Protein AF-A0A953R075-F1 (afdb_monomer)

Secondary structure (DSSP, 8-state):
-HHHHHHHHHHHHHHIIIIITTGGGTT-TTEETTEE--TTTTTSGGGHHHHHHHHHHHHHHHHHHHHHHHHHHTT-GGGHHHHHHHHHHHHHHHHHHHHHHHHHHHPPSSPP-----------GGGTS-HHHHHHHHHHHHHHHHHHHHHPPSSP-SHHHHHHHHHHHHHHHHHHHHHH------STTHHHHHHHHHHHHHHHHHHHHHHHHHHHHHHHHHHHHHH-GGGTT-TTHHHHHHHHHHHHHHHHHHHHHHHHHHHHHHTSSSPP-S-S-BTTB---SS-HHHHHHHHHHHHHHHHHHHHTT-

pLDDT: mean 81.36, std 10.06, range [44.84, 96.25]

Sequence (309 aa):
MLLCIGFIVPIRIYSLVRYTWNLPLRSGPGFFLGVEVPAGFYDAPEASWLRRYHTVLLGEHLIEACVLTILLALAQWQAIPLWAGGSAVLFVGTLMTFVAWTRHSLAADPPVRAVALALETRRLGDYISWPLEALAALLVTFSWWLLLHHGGTPIDWLNPLQNTWIALGLLPGKIAMVRSGSPLPLDRTEEHYQCQDVARRNRVQQMNAFGWFFVVILFGYALWHGWPSARTVPGLPWLFMGVALAIMGYLMIVVFRGERQMARMGRDLRPSSSWSTPFRRATFMSRPGLIWFSVWFGGILVLVLYSLL

Mean predicted aligned error: 8.14 Å

Structure (mmCIF, N/CA/C/O backbone):
data_AF-A0A953R075-F1
#
_entry.id   AF-A0A953R075-F1
#
loop_
_atom_site.group_PDB
_atom_site.id
_atom_site.type_symbol
_atom_site.label_atom_id
_atom_site.label_alt_id
_atom_site.label_comp_id
_atom_site.label_asym_id
_atom_site.label_entity_id
_atom_site.label_seq_id
_atom_site.pdbx_PDB_ins_code
_atom_site.Cartn_x
_atom_site.Cartn_y
_atom_site.Cartn_z
_atom_site.occupancy
_atom_site.B_iso_or_equiv
_atom_site.auth_seq_id
_atom_site.auth_comp_id
_atom_site.auth_asym_id
_atom_site.auth_atom_id
_atom_site.pdbx_PDB_model_num
ATOM 1 N N . MET A 1 1 ? 14.209 11.246 -10.488 1.00 65.69 1 MET A N 1
ATOM 2 C CA . MET A 1 1 ? 14.379 10.673 -9.133 1.00 65.69 1 MET A CA 1
ATOM 3 C C . MET A 1 1 ? 14.263 11.707 -8.022 1.00 65.69 1 MET A C 1
ATOM 5 O O . MET A 1 1 ? 13.389 11.533 -7.184 1.00 65.69 1 MET A O 1
ATOM 9 N N . LEU A 1 2 ? 15.020 12.813 -8.034 1.00 71.75 2 LEU A N 1
ATOM 10 C CA . LEU A 1 2 ? 14.836 13.899 -7.050 1.00 71.75 2 LEU A CA 1
ATOM 11 C C . LEU A 1 2 ? 13.403 14.465 -7.027 1.00 71.75 2 LEU A C 1
ATOM 13 O O . LEU A 1 2 ? 12.869 14.716 -5.955 1.00 71.75 2 LEU A O 1
ATOM 17 N N . LEU A 1 3 ? 12.740 14.557 -8.186 1.00 71.69 3 LEU A N 1
ATOM 18 C CA . LEU A 1 3 ? 11.317 14.921 -8.273 1.00 71.69 3 LEU A CA 1
ATOM 19 C C . LEU A 1 3 ? 10.395 13.937 -7.531 1.00 71.69 3 LEU A C 1
ATOM 21 O O . LEU A 1 3 ? 9.439 14.360 -6.893 1.00 71.69 3 LEU A O 1
ATOM 25 N N . CYS A 1 4 ? 10.695 12.634 -7.561 1.00 69.12 4 CYS A N 1
ATOM 26 C CA . CYS A 1 4 ? 9.915 11.626 -6.841 1.00 69.12 4 CYS A CA 1
ATOM 27 C C . CYS A 1 4 ? 10.098 11.772 -5.328 1.00 69.12 4 CYS A C 1
ATOM 29 O O . CYS A 1 4 ? 9.121 11.706 -4.592 1.00 69.12 4 CYS A O 1
ATOM 31 N N . ILE A 1 5 ? 11.326 12.029 -4.864 1.00 77.44 5 ILE A N 1
ATOM 32 C CA . ILE A 1 5 ? 11.606 12.306 -3.446 1.00 77.44 5 ILE A CA 1
ATOM 33 C C . ILE A 1 5 ? 10.891 13.588 -3.007 1.00 77.44 5 ILE A C 1
ATOM 35 O O . ILE A 1 5 ? 10.176 13.578 -2.006 1.00 77.44 5 ILE A O 1
ATOM 39 N N . GLY A 1 6 ? 11.023 14.661 -3.793 1.00 80.19 6 GLY A N 1
ATOM 40 C CA . GLY A 1 6 ? 10.363 15.945 -3.557 1.00 80.19 6 GLY A CA 1
ATOM 41 C C . GLY A 1 6 ? 8.836 15.865 -3.575 1.00 80.19 6 GLY A C 1
ATOM 42 O O . GLY A 1 6 ? 8.181 16.729 -3.009 1.00 80.19 6 GLY A O 1
ATOM 43 N N . PHE A 1 7 ? 8.259 14.817 -4.165 1.00 78.50 7 PHE A N 1
ATOM 44 C CA . PHE A 1 7 ? 6.828 14.535 -4.104 1.00 78.50 7 PHE A CA 1
ATOM 45 C C . PHE A 1 7 ? 6.460 13.653 -2.899 1.00 78.50 7 PHE A C 1
ATOM 47 O O . PHE A 1 7 ? 5.562 13.986 -2.129 1.00 78.50 7 PHE A O 1
ATOM 54 N N . ILE A 1 8 ? 7.173 12.543 -2.691 1.00 79.19 8 ILE A N 1
ATOM 55 C CA . ILE A 1 8 ? 6.851 11.530 -1.675 1.00 79.19 8 ILE A CA 1
ATOM 56 C C . ILE A 1 8 ? 7.070 12.060 -0.256 1.00 79.19 8 ILE A C 1
ATOM 58 O O . ILE A 1 8 ? 6.224 11.843 0.612 1.00 79.19 8 ILE A O 1
ATOM 62 N N . VAL A 1 9 ? 8.181 12.758 -0.003 1.00 84.06 9 VAL A N 1
ATOM 63 C CA . VAL A 1 9 ? 8.543 13.207 1.350 1.00 84.06 9 VAL A CA 1
ATOM 64 C C . VAL A 1 9 ? 7.526 14.217 1.902 1.00 84.06 9 VAL A C 1
ATOM 66 O O . VAL A 1 9 ? 6.992 13.962 2.984 1.00 84.06 9 VAL A O 1
ATOM 69 N N . PRO A 1 10 ? 7.153 15.302 1.190 1.00 86.12 10 PRO A N 1
ATOM 70 C CA . PRO A 1 10 ? 6.130 16.225 1.686 1.00 86.12 10 PRO A CA 1
ATOM 71 C C . PRO A 1 10 ? 4.774 15.557 1.905 1.00 86.12 10 PRO A C 1
ATOM 73 O O . PRO A 1 10 ? 4.082 15.864 2.873 1.00 86.12 10 PRO A O 1
ATOM 76 N N . ILE A 1 11 ? 4.403 14.611 1.041 1.00 82.00 11 ILE A N 1
ATOM 77 C CA . ILE A 1 11 ? 3.156 13.855 1.176 1.00 82.00 11 ILE A CA 1
ATOM 78 C C . ILE A 1 11 ? 3.158 13.006 2.445 1.00 82.00 11 ILE A C 1
ATOM 80 O O . ILE A 1 11 ? 2.152 12.974 3.157 1.00 82.00 11 ILE A O 1
ATOM 84 N N . ARG A 1 12 ? 4.279 12.352 2.764 1.00 82.50 12 ARG A N 1
ATOM 85 C CA . ARG A 1 12 ? 4.421 11.593 4.010 1.00 82.50 12 ARG A CA 1
ATOM 86 C C . ARG A 1 12 ? 4.340 12.483 5.230 1.00 82.50 12 ARG A C 1
ATOM 88 O O . ARG A 1 12 ? 3.581 12.166 6.136 1.00 82.50 12 ARG A O 1
ATOM 95 N N . ILE A 1 13 ? 5.035 13.617 5.220 1.00 86.00 13 ILE A N 1
ATOM 96 C CA . ILE A 1 13 ? 4.968 14.599 6.309 1.00 86.00 13 ILE A CA 1
ATOM 97 C C . ILE A 1 13 ? 3.525 15.087 6.490 1.00 86.00 13 ILE A C 1
ATOM 99 O O . ILE A 1 13 ? 3.003 15.086 7.603 1.00 86.00 13 ILE A O 1
ATOM 103 N N . TYR A 1 14 ? 2.841 15.436 5.398 1.00 87.06 14 TYR A N 1
ATOM 104 C CA . TYR A 1 14 ? 1.440 15.842 5.445 1.00 87.06 14 TYR A CA 1
ATOM 105 C C . TYR A 1 14 ? 0.544 14.732 6.006 1.00 87.06 14 TYR A C 1
ATOM 107 O O . TYR A 1 14 ? -0.293 14.995 6.869 1.00 87.06 14 TYR A O 1
ATOM 115 N N . SER A 1 15 ? 0.727 13.489 5.554 1.00 83.19 15 SER A N 1
ATOM 116 C CA . SER A 1 15 ? -0.047 12.344 6.035 1.00 83.19 15 SER A CA 1
ATOM 117 C C . SER A 1 15 ? 0.191 12.074 7.520 1.00 83.19 15 SER A C 1
ATOM 119 O O . SER A 1 15 ? -0.767 11.878 8.272 1.00 83.19 15 SER A O 1
ATOM 121 N N . LEU A 1 16 ? 1.455 12.122 7.945 1.00 86.31 16 LEU A N 1
ATOM 122 C CA . LEU A 1 16 ? 1.880 11.963 9.327 1.00 86.31 16 LEU A CA 1
ATOM 123 C C . LEU A 1 16 ? 1.171 12.981 10.217 1.00 86.31 16 LEU A C 1
ATOM 125 O O . LEU A 1 16 ? 0.460 12.593 11.138 1.00 86.31 16 LEU A O 1
ATOM 129 N N . VAL A 1 17 ? 1.299 14.269 9.898 1.00 86.94 17 VAL A N 1
ATOM 130 C CA . VAL A 1 17 ? 0.731 15.358 10.704 1.00 86.94 17 VAL A CA 1
ATOM 131 C C . VAL A 1 17 ? -0.797 15.330 10.685 1.00 86.94 17 VAL A C 1
ATOM 133 O O . VAL A 1 17 ? -1.438 15.524 11.717 1.00 86.94 17 VAL A O 1
ATOM 136 N N . ARG A 1 18 ? -1.409 15.099 9.517 1.00 85.31 18 ARG A N 1
ATOM 137 C CA . ARG A 1 18 ? -2.856 15.273 9.348 1.00 85.31 18 ARG A CA 1
ATOM 138 C C . ARG A 1 18 ? -3.681 14.060 9.761 1.00 85.31 18 ARG A C 1
ATOM 140 O O . ARG A 1 18 ? -4.793 14.252 10.250 1.00 85.31 18 ARG A O 1
ATOM 147 N N . TYR A 1 19 ? -3.192 12.846 9.522 1.00 82.50 19 TYR A N 1
ATOM 148 C CA . TYR A 1 19 ? -3.994 11.627 9.665 1.00 82.50 19 TYR A CA 1
ATOM 149 C C . TYR A 1 19 ? -3.410 10.648 10.679 1.00 82.50 19 TYR A C 1
ATOM 151 O O . TYR A 1 19 ? -4.170 10.054 11.442 1.00 82.50 19 TYR A O 1
ATOM 159 N N . THR A 1 20 ? -2.087 10.492 10.720 1.00 86.50 20 THR A N 1
ATOM 160 C CA . THR A 1 20 ? -1.460 9.438 11.527 1.00 86.50 20 THR A CA 1
ATOM 161 C C . THR A 1 20 ? -1.175 9.881 12.961 1.00 86.50 20 THR A C 1
ATOM 163 O O . THR A 1 20 ? -1.368 9.103 13.890 1.00 86.50 20 THR A O 1
ATOM 166 N N . TRP A 1 21 ? -0.768 11.131 13.184 1.00 89.75 21 TRP A N 1
ATOM 167 C CA . TRP A 1 21 ? -0.339 11.612 14.503 1.00 89.75 21 TRP A CA 1
ATOM 168 C C . TRP A 1 21 ? -1.429 11.488 15.575 1.00 89.75 21 TRP A C 1
ATOM 170 O O . TRP A 1 21 ? -1.176 11.016 16.683 1.00 89.75 21 TRP A O 1
ATOM 180 N N . ASN A 1 22 ? -2.661 11.849 15.204 1.00 87.50 22 ASN A N 1
ATOM 181 C CA . ASN A 1 22 ? -3.840 11.810 16.071 1.00 87.50 22 ASN A CA 1
ATOM 182 C C . ASN A 1 22 ? -4.726 10.581 15.823 1.00 87.50 22 ASN A C 1
ATOM 184 O O . ASN A 1 22 ? -5.851 10.525 16.318 1.00 87.50 22 ASN A O 1
ATOM 188 N N . LEU A 1 23 ? -4.238 9.593 15.066 1.00 86.31 23 LEU A N 1
ATOM 189 C CA . LEU A 1 23 ? -4.991 8.374 14.776 1.00 86.31 23 LEU A CA 1
ATOM 190 C C . LEU A 1 23 ? -5.513 7.670 16.042 1.00 86.31 23 LEU A C 1
ATOM 192 O O . LEU A 1 23 ? -6.675 7.256 16.018 1.00 86.31 23 LEU A O 1
ATOM 196 N N . PRO A 1 24 ? -4.749 7.565 17.154 1.00 86.50 24 PRO A N 1
ATOM 197 C CA . PRO A 1 24 ? -5.246 6.903 18.357 1.00 86.50 24 PRO A CA 1
ATOM 198 C C . PRO A 1 24 ? -6.473 7.577 18.962 1.00 86.50 24 PRO A C 1
ATOM 200 O O . PRO A 1 24 ? -7.313 6.885 19.520 1.00 86.50 24 PRO A O 1
ATOM 203 N N . LEU A 1 25 ? -6.597 8.895 18.803 1.00 85.62 25 LEU A N 1
ATOM 204 C CA . LEU A 1 25 ? -7.642 9.727 19.404 1.00 85.62 25 LEU A CA 1
ATOM 205 C C . LEU A 1 25 ? -8.809 10.002 18.441 1.00 85.62 25 LEU A C 1
ATOM 207 O O . LEU A 1 25 ? -9.701 10.793 18.742 1.00 85.62 25 LEU A O 1
ATOM 211 N N . ARG A 1 26 ? -8.813 9.373 17.258 1.00 82.50 26 ARG A N 1
ATOM 212 C CA . ARG A 1 26 ? -9.762 9.677 16.175 1.00 82.50 26 ARG A CA 1
ATOM 213 C C . ARG A 1 26 ? -11.228 9.454 16.558 1.00 82.50 26 ARG A C 1
ATOM 215 O O . ARG A 1 26 ? -12.089 10.143 16.019 1.00 82.50 26 ARG A O 1
ATOM 222 N N . SER A 1 27 ? -11.502 8.521 17.467 1.00 78.38 27 SER A N 1
ATOM 223 C CA . SER A 1 27 ? -12.854 8.211 17.957 1.00 78.38 27 SER A CA 1
ATOM 224 C C . SER A 1 27 ? -13.255 9.013 19.207 1.00 78.38 27 SER A C 1
ATOM 226 O O . SER A 1 27 ? -14.330 8.784 19.749 1.00 78.38 27 SER A O 1
ATOM 228 N N . GLY A 1 28 ? -12.424 9.960 19.659 1.00 81.12 28 GLY A N 1
ATOM 229 C CA . GLY A 1 28 ? -12.674 10.792 20.839 1.00 81.12 28 GLY A CA 1
ATOM 230 C C . GLY A 1 28 ? -11.885 10.360 22.085 1.00 81.12 28 GLY A C 1
ATOM 231 O O . GLY A 1 28 ? -11.187 9.349 22.058 1.00 81.12 28 GLY A O 1
ATOM 232 N N . PRO A 1 29 ? -11.996 11.119 23.192 1.00 79.06 29 PRO A N 1
ATOM 233 C CA . PRO A 1 29 ? -11.184 10.944 24.404 1.00 79.06 29 PRO A CA 1
ATOM 234 C C . PRO A 1 29 ? -11.540 9.708 25.246 1.00 79.06 29 PRO A C 1
ATOM 236 O O . PRO A 1 29 ? -10.845 9.422 26.208 1.00 79.06 29 PRO A O 1
ATOM 239 N N . GLY A 1 30 ? -12.608 8.977 24.917 1.00 79.56 30 GLY A N 1
ATOM 240 C CA . GLY A 1 30 ? -12.932 7.684 25.539 1.00 79.56 30 GLY A CA 1
ATOM 241 C C . GLY A 1 30 ? -12.366 6.480 24.783 1.00 79.56 30 GLY A C 1
ATOM 242 O O . GLY A 1 30 ? -12.688 5.344 25.121 1.00 79.56 30 GLY A O 1
ATOM 243 N N . PHE A 1 31 ? -11.575 6.707 23.727 1.00 81.94 31 PHE A N 1
ATOM 244 C CA . PHE A 1 31 ? -11.112 5.651 22.833 1.00 81.94 31 PHE A CA 1
ATOM 245 C C . PHE A 1 31 ? -9.635 5.785 22.469 1.00 81.94 31 PHE A C 1
ATOM 247 O O . PHE A 1 31 ? -9.173 6.859 22.094 1.00 81.94 31 PHE A O 1
ATOM 254 N N . PHE A 1 32 ? -8.932 4.653 22.428 1.00 85.88 32 PHE A N 1
ATOM 255 C CA . PHE A 1 32 ? -7.568 4.548 21.915 1.00 85.88 32 PHE A CA 1
ATOM 256 C C . PHE A 1 32 ? -7.506 3.531 20.763 1.00 85.88 32 PHE A C 1
ATOM 258 O O . PHE A 1 32 ? -7.776 2.347 20.949 1.00 85.88 32 PHE A O 1
ATOM 265 N N . LEU A 1 33 ? -7.204 3.988 19.538 1.00 84.81 33 LEU A N 1
ATOM 266 C CA . LEU A 1 33 ? -7.191 3.164 18.306 1.00 84.81 33 LEU A CA 1
ATOM 267 C C . LEU A 1 33 ? -8.494 2.357 18.086 1.00 84.81 33 LEU A C 1
ATOM 269 O O . LEU A 1 33 ? -8.505 1.244 17.544 1.00 84.81 33 LEU A O 1
ATOM 273 N N . GLY A 1 34 ? -9.620 2.950 18.490 1.00 77.44 34 GLY A N 1
ATOM 274 C CA . GLY A 1 34 ? -10.948 2.350 18.384 1.00 77.44 34 GLY A CA 1
ATOM 275 C C . GLY A 1 34 ? -11.254 1.284 19.440 1.00 77.44 34 GLY A C 1
ATOM 276 O O . GLY A 1 34 ? -12.171 0.493 19.236 1.00 77.44 34 GLY A O 1
ATOM 277 N N . VAL A 1 35 ? -10.488 1.239 20.530 1.00 79.00 35 VAL A N 1
ATOM 278 C CA . VAL A 1 35 ? -10.789 0.470 21.744 1.00 79.00 35 VAL A CA 1
ATOM 279 C C . VAL A 1 35 ? -11.307 1.432 22.804 1.00 79.00 35 VAL A C 1
ATOM 281 O O . VAL A 1 35 ? -10.706 2.486 22.993 1.00 79.00 35 VAL A O 1
ATOM 284 N N . GLU A 1 36 ? -12.421 1.101 23.454 1.00 80.12 36 GLU A N 1
ATOM 285 C CA . GLU A 1 36 ? -12.966 1.887 24.569 1.00 80.12 36 GLU A CA 1
ATOM 286 C C . GLU A 1 36 ? -12.037 1.756 25.783 1.00 80.12 36 GLU A C 1
ATOM 288 O O . GLU A 1 36 ? -11.639 0.646 26.135 1.00 80.12 36 GLU A O 1
ATOM 293 N N . VAL A 1 37 ? -11.653 2.883 26.381 1.00 81.62 37 VAL A N 1
ATOM 294 C CA . VAL A 1 37 ? -10.709 2.944 27.509 1.00 81.62 37 VAL A CA 1
ATOM 295 C C . VAL A 1 37 ? -11.374 3.578 28.737 1.00 81.62 37 VAL A C 1
ATOM 297 O O . VAL A 1 37 ? -12.279 4.401 28.579 1.00 81.62 37 VAL A O 1
ATOM 300 N N . PRO A 1 38 ? -10.968 3.205 29.967 1.00 81.12 38 PRO A N 1
ATOM 301 C CA . PRO A 1 38 ? -11.569 3.742 31.186 1.00 81.12 38 PRO A CA 1
ATOM 302 C C . PRO A 1 38 ? -11.336 5.253 31.344 1.00 81.12 38 PRO A C 1
ATOM 304 O O . PRO A 1 38 ? -10.386 5.827 30.805 1.00 81.12 38 PRO A O 1
ATOM 307 N N . ALA A 1 39 ? -12.193 5.912 32.127 1.00 81.94 39 ALA A N 1
ATOM 308 C CA . ALA A 1 39 ? -12.003 7.317 32.483 1.00 81.94 39 ALA A CA 1
ATOM 309 C C . ALA A 1 39 ? -10.661 7.511 33.217 1.00 81.94 39 ALA A C 1
ATOM 311 O O . ALA A 1 39 ? -10.309 6.716 34.086 1.00 81.94 39 ALA A O 1
ATOM 312 N N . GLY A 1 40 ? -9.906 8.552 32.855 1.00 78.19 40 GLY A N 1
ATOM 313 C CA . GLY A 1 40 ? -8.566 8.801 33.400 1.00 78.19 40 GLY A CA 1
ATOM 314 C C . GLY A 1 40 ? -7.434 7.992 32.748 1.00 78.19 40 GLY A C 1
ATOM 315 O O . GLY A 1 40 ? -6.286 8.135 33.163 1.00 78.19 40 GLY A O 1
ATOM 316 N N . PHE A 1 41 ? -7.705 7.197 31.698 1.00 80.50 41 PHE A N 1
ATOM 317 C CA . PHE A 1 41 ? -6.686 6.434 30.949 1.00 80.50 41 PHE A CA 1
ATOM 318 C C . PHE A 1 41 ? -5.513 7.299 30.452 1.00 80.50 41 PHE A C 1
ATOM 320 O O . PHE A 1 41 ? -4.371 6.846 30.393 1.00 80.50 41 PHE A O 1
ATOM 327 N N . TYR A 1 42 ? -5.784 8.563 30.120 1.00 80.25 42 TYR A N 1
ATOM 328 C CA . TYR A 1 42 ? -4.767 9.517 29.670 1.00 80.25 42 TYR A CA 1
ATOM 329 C C . TYR A 1 42 ? -4.085 10.291 30.809 1.00 80.25 42 TYR A C 1
ATOM 331 O O . TYR A 1 42 ? -3.023 10.868 30.578 1.00 80.25 42 TYR A O 1
ATOM 339 N N . ASP A 1 43 ? -4.663 10.279 32.014 1.00 76.19 43 ASP A N 1
ATOM 340 C CA . ASP A 1 43 ? -4.198 11.032 33.188 1.00 76.19 43 ASP A CA 1
ATOM 341 C C . ASP A 1 43 ? -3.339 10.170 34.134 1.00 76.19 43 ASP A C 1
ATOM 343 O O . ASP A 1 43 ? -2.522 10.682 34.899 1.00 76.19 43 ASP A O 1
ATOM 347 N N . ALA A 1 44 ? -3.497 8.846 34.072 1.00 63.94 44 ALA A N 1
ATOM 348 C CA . ALA A 1 44 ? -2.686 7.881 34.806 1.00 63.94 44 ALA A CA 1
ATOM 349 C C . ALA A 1 44 ? -1.262 7.745 34.207 1.00 63.94 44 ALA A C 1
ATOM 351 O O . ALA A 1 44 ? -1.034 8.077 33.041 1.00 63.94 44 ALA A O 1
ATOM 352 N N . PRO A 1 45 ? -0.290 7.148 34.932 1.00 55.28 45 PRO A N 1
ATOM 353 C CA . PRO A 1 45 ? 1.001 6.734 34.355 1.00 55.28 45 PRO A CA 1
ATOM 354 C C . PRO A 1 45 ? 0.881 5.804 33.119 1.00 55.28 45 PRO A C 1
ATOM 356 O O . PRO A 1 45 ? 1.859 5.581 32.400 1.00 55.28 45 PRO A O 1
ATOM 359 N N . GLU A 1 46 ? -0.329 5.323 32.807 1.00 52.09 46 GLU A N 1
ATOM 360 C CA . GLU A 1 46 ? -0.740 4.708 31.537 1.00 52.09 46 GLU A CA 1
ATOM 361 C C . GLU A 1 46 ? -0.715 5.647 30.309 1.00 52.09 46 GLU A C 1
ATOM 363 O O . GLU A 1 46 ? -0.796 5.158 29.177 1.00 52.09 46 GLU A O 1
ATOM 368 N N . ALA A 1 47 ? -0.376 6.935 30.485 1.00 56.53 47 ALA A N 1
ATOM 369 C CA . ALA A 1 47 ? 0.144 7.844 29.448 1.00 56.53 47 ALA A CA 1
ATOM 370 C C . ALA A 1 47 ? 1.311 7.249 28.612 1.00 56.53 47 ALA A C 1
ATOM 372 O O . ALA A 1 47 ? 1.746 7.818 27.604 1.00 56.53 47 ALA A O 1
ATOM 373 N N . SER A 1 48 ? 1.809 6.069 28.995 1.00 72.38 48 SER A N 1
ATOM 374 C CA . SER A 1 48 ? 2.700 5.217 28.213 1.00 72.38 48 SER A CA 1
ATOM 375 C C . SER A 1 48 ? 2.153 4.803 26.839 1.00 72.38 48 SER A C 1
ATOM 377 O O . SER A 1 48 ? 2.957 4.676 25.924 1.00 72.38 48 SER A O 1
ATOM 379 N N . TRP A 1 49 ? 0.842 4.615 26.629 1.00 84.94 49 TRP A N 1
ATOM 380 C CA . TRP A 1 49 ? 0.340 4.066 25.354 1.00 84.94 49 TRP A CA 1
ATOM 381 C C . TRP A 1 49 ? 0.381 5.062 24.198 1.00 84.94 49 TRP A C 1
ATOM 383 O O . TRP A 1 49 ? 0.868 4.725 23.117 1.00 84.94 49 TRP A O 1
ATOM 393 N N . LEU A 1 50 ? -0.058 6.302 24.429 1.00 87.56 50 LEU A N 1
ATOM 394 C CA . LEU A 1 50 ? 0.062 7.366 23.431 1.00 87.56 50 LEU A CA 1
ATOM 395 C C . LEU A 1 50 ? 1.536 7.681 23.152 1.00 87.56 50 LEU A C 1
ATOM 397 O O . LEU A 1 50 ? 1.933 7.794 21.994 1.00 87.56 50 LEU A O 1
ATOM 401 N N . ARG A 1 51 ? 2.367 7.712 24.204 1.00 87.81 51 ARG A N 1
ATOM 402 C CA . ARG A 1 51 ? 3.815 7.886 24.064 1.00 87.81 51 ARG A CA 1
ATOM 403 C C . ARG A 1 51 ? 4.443 6.753 23.253 1.00 87.81 51 ARG A C 1
ATOM 405 O O . ARG A 1 51 ? 5.181 7.041 22.326 1.00 87.81 51 ARG A O 1
ATOM 412 N N . ARG A 1 52 ? 4.112 5.487 23.535 1.00 89.00 52 ARG A N 1
ATOM 413 C CA . ARG A 1 52 ? 4.570 4.310 22.771 1.00 89.00 52 ARG A CA 1
ATOM 414 C C . ARG A 1 52 ? 4.151 4.393 21.312 1.00 89.00 52 ARG A C 1
ATOM 416 O O . ARG A 1 52 ? 4.972 4.118 20.447 1.00 89.00 52 ARG A O 1
ATOM 423 N N . TYR A 1 53 ? 2.909 4.793 21.041 1.00 90.94 53 TYR A N 1
ATOM 424 C CA . TYR A 1 53 ? 2.434 4.996 19.677 1.00 90.94 53 TYR A CA 1
ATOM 425 C C . TYR A 1 53 ? 3.292 6.030 18.941 1.00 90.94 53 TYR A C 1
ATOM 427 O O . TYR A 1 53 ? 3.803 5.744 17.860 1.00 90.94 53 TYR A O 1
ATOM 435 N N . HIS A 1 54 ? 3.518 7.202 19.545 1.00 91.50 54 HIS A N 1
ATOM 436 C CA . HIS A 1 54 ? 4.380 8.229 18.957 1.00 91.50 54 HIS A CA 1
ATOM 437 C C . HIS A 1 54 ? 5.838 7.776 18.848 1.00 91.50 54 HIS A C 1
ATOM 439 O O . HIS A 1 54 ? 6.465 8.060 17.836 1.00 91.50 54 HIS A O 1
ATOM 445 N N . THR A 1 55 ? 6.375 7.029 19.816 1.00 91.25 55 THR A N 1
ATOM 446 C CA . THR A 1 55 ? 7.734 6.467 19.751 1.00 91.25 55 THR A CA 1
ATOM 447 C C . THR A 1 55 ? 7.884 5.487 18.591 1.00 91.25 55 THR A C 1
ATOM 449 O O . THR A 1 55 ? 8.852 5.593 17.846 1.00 91.25 55 THR A O 1
ATOM 452 N N . VAL A 1 56 ? 6.939 4.559 18.410 1.00 91.81 56 VAL A N 1
ATOM 453 C CA . VAL A 1 56 ? 6.950 3.605 17.288 1.00 91.81 56 VAL A CA 1
ATOM 454 C C . VAL A 1 56 ? 6.851 4.353 15.962 1.00 91.81 56 VAL A C 1
ATOM 456 O O . VAL A 1 56 ? 7.655 4.121 15.065 1.00 91.81 56 VAL A O 1
ATOM 459 N N . LEU A 1 57 ? 5.924 5.307 15.872 1.00 91.75 57 LEU A N 1
ATOM 460 C CA . LEU A 1 57 ? 5.708 6.109 14.674 1.00 91.75 57 LEU A CA 1
ATOM 461 C C . LEU A 1 57 ? 6.941 6.950 14.304 1.00 91.75 57 LEU A C 1
ATOM 463 O O . LEU A 1 57 ? 7.346 6.973 13.145 1.00 91.75 57 LEU A O 1
ATOM 467 N N . LEU A 1 58 ? 7.554 7.629 15.277 1.00 92.38 58 LEU A N 1
ATOM 468 C CA . LEU A 1 58 ? 8.767 8.423 15.067 1.00 92.38 58 LEU A CA 1
ATOM 469 C C . LEU A 1 58 ? 9.975 7.539 14.755 1.00 92.38 58 LEU A C 1
ATOM 471 O O . LEU A 1 58 ? 10.752 7.883 13.870 1.00 92.38 58 LEU A O 1
ATOM 475 N N . GLY A 1 59 ? 10.123 6.407 15.447 1.00 91.81 59 GLY A N 1
ATOM 476 C CA . GLY A 1 59 ? 11.199 5.448 15.203 1.00 91.81 59 GLY A CA 1
ATOM 477 C C . GLY A 1 59 ? 11.163 4.903 13.777 1.00 91.81 59 GLY A C 1
ATOM 478 O O . GLY A 1 59 ? 12.189 4.861 13.106 1.00 91.81 59 GLY A O 1
ATOM 479 N N . GLU A 1 60 ? 9.973 4.577 13.280 1.00 90.50 60 GLU A N 1
ATOM 480 C CA . GLU A 1 60 ? 9.759 4.163 11.895 1.00 90.50 60 GLU A CA 1
ATOM 481 C C . GLU A 1 60 ? 10.176 5.245 10.887 1.00 90.50 60 GLU A C 1
ATOM 483 O O . GLU A 1 60 ? 10.988 4.981 10.001 1.00 90.50 60 GLU A O 1
ATOM 488 N N . HIS A 1 61 ? 9.712 6.487 11.059 1.00 89.81 61 HIS A N 1
ATOM 489 C CA . HIS A 1 61 ? 10.079 7.587 10.156 1.00 89.81 61 HIS A CA 1
ATOM 490 C C . HIS A 1 61 ? 11.573 7.932 10.231 1.00 89.81 61 HIS A C 1
ATOM 492 O O . HIS A 1 61 ? 12.168 8.318 9.225 1.00 89.81 61 HIS A O 1
ATOM 498 N N . LEU A 1 62 ? 12.195 7.777 11.404 1.00 91.88 62 LEU A N 1
ATOM 499 C CA . LEU A 1 62 ? 13.632 7.960 11.576 1.00 91.88 62 LEU A CA 1
ATOM 500 C C . LEU A 1 62 ? 14.416 6.905 10.788 1.00 91.88 62 LEU A C 1
ATOM 502 O O . LEU A 1 62 ? 15.336 7.266 10.059 1.00 91.88 62 LEU A O 1
ATOM 506 N N . ILE A 1 63 ? 14.027 5.627 10.874 1.00 90.44 63 ILE A N 1
ATOM 507 C CA . ILE A 1 63 ? 14.639 4.547 10.085 1.00 90.44 63 ILE A CA 1
ATOM 508 C C . ILE A 1 63 ? 14.511 4.854 8.589 1.00 90.44 63 ILE A 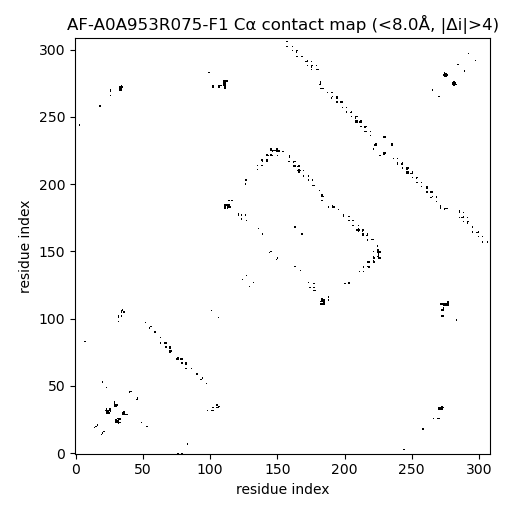C 1
ATOM 510 O O . ILE A 1 63 ? 15.501 4.795 7.861 1.00 90.44 63 ILE A O 1
ATOM 514 N N . GLU A 1 64 ? 13.322 5.243 8.125 1.00 89.44 64 GLU A N 1
ATOM 515 C CA . GLU A 1 64 ? 13.096 5.601 6.722 1.00 89.44 64 GLU A CA 1
ATOM 516 C C . GLU A 1 64 ? 13.973 6.770 6.259 1.00 89.44 64 GLU A C 1
ATOM 518 O O . GLU A 1 64 ? 14.529 6.719 5.157 1.00 89.44 64 GLU A O 1
ATOM 523 N N . ALA A 1 65 ? 14.108 7.808 7.090 1.00 89.50 65 ALA A N 1
ATOM 524 C CA . ALA A 1 65 ? 14.938 8.973 6.807 1.00 89.50 65 ALA A CA 1
ATOM 525 C C . ALA A 1 65 ? 16.433 8.617 6.782 1.00 89.50 65 ALA A C 1
ATOM 527 O O . ALA A 1 65 ? 17.153 9.068 5.888 1.00 89.50 65 ALA A O 1
ATOM 528 N N . CYS A 1 66 ? 16.898 7.770 7.706 1.00 91.88 66 CYS A N 1
ATOM 529 C CA . CYS A 1 66 ? 18.264 7.248 7.719 1.00 91.88 66 CYS A CA 1
ATOM 530 C C . CYS A 1 66 ? 18.568 6.458 6.441 1.00 91.88 66 CYS A C 1
ATOM 532 O O . CYS A 1 66 ? 19.568 6.737 5.781 1.00 91.88 66 CYS A O 1
ATOM 534 N N . VAL A 1 67 ? 17.687 5.532 6.042 1.00 89.50 67 VAL A N 1
ATOM 535 C CA . VAL A 1 67 ? 17.853 4.756 4.801 1.00 89.50 67 VAL A CA 1
ATOM 536 C C . VAL A 1 67 ? 17.875 5.682 3.586 1.00 89.50 67 VAL A C 1
ATOM 538 O O . VAL A 1 67 ? 18.774 5.566 2.758 1.00 89.50 67 VAL A O 1
ATOM 541 N N . LEU A 1 68 ? 16.952 6.646 3.491 1.00 89.69 68 LEU A N 1
ATOM 542 C CA . LEU A 1 68 ? 16.947 7.614 2.391 1.00 89.69 68 LEU A CA 1
ATOM 543 C C . LEU A 1 68 ? 18.258 8.407 2.328 1.00 89.69 68 LEU A C 1
ATOM 545 O O . LEU A 1 68 ? 18.820 8.580 1.250 1.00 89.69 68 LEU A O 1
ATOM 549 N N . THR A 1 69 ? 18.756 8.864 3.477 1.00 89.94 69 THR A N 1
ATOM 550 C CA . THR A 1 69 ? 20.006 9.632 3.571 1.00 89.94 69 THR A CA 1
ATOM 551 C C . THR A 1 69 ? 21.198 8.804 3.098 1.00 89.94 69 THR A C 1
ATOM 553 O O . THR A 1 69 ? 22.010 9.304 2.324 1.00 89.94 69 THR A O 1
ATOM 556 N N . ILE A 1 70 ? 21.273 7.526 3.487 1.00 89.69 70 ILE A N 1
ATOM 557 C CA . ILE A 1 70 ? 22.310 6.596 3.019 1.00 89.69 70 ILE A CA 1
ATOM 558 C C . ILE A 1 70 ? 22.225 6.416 1.499 1.00 89.69 70 ILE A C 1
ATOM 560 O O . ILE A 1 70 ? 23.236 6.539 0.810 1.00 89.69 70 ILE A O 1
ATOM 564 N N . LEU A 1 71 ? 21.026 6.179 0.955 1.00 87.38 71 LEU A N 1
ATOM 565 C CA . LEU A 1 71 ? 20.839 6.012 -0.491 1.00 87.38 71 LEU A CA 1
ATOM 566 C C . LEU A 1 71 ? 21.240 7.266 -1.278 1.00 87.38 71 LEU A C 1
ATOM 568 O O . LEU A 1 71 ? 21.835 7.148 -2.348 1.00 87.38 71 LEU A O 1
ATOM 572 N N . LEU A 1 72 ? 20.948 8.457 -0.747 1.00 87.75 72 LEU A N 1
ATOM 573 C CA . LEU A 1 72 ? 21.361 9.729 -1.341 1.00 87.75 72 LEU A CA 1
ATOM 574 C C . LEU A 1 72 ? 22.879 9.926 -1.277 1.00 87.75 72 LEU A C 1
ATOM 576 O O . LEU A 1 72 ? 23.480 10.283 -2.288 1.00 87.75 72 LEU A O 1
ATOM 580 N N . ALA A 1 73 ? 23.500 9.657 -0.125 1.00 89.12 73 ALA A N 1
ATOM 581 C CA . ALA A 1 73 ? 24.945 9.781 0.062 1.00 89.12 73 ALA A CA 1
ATOM 582 C C . ALA A 1 73 ? 25.734 8.825 -0.849 1.00 89.12 73 ALA A C 1
ATOM 584 O O . ALA A 1 73 ? 26.784 9.193 -1.368 1.00 89.12 73 ALA A O 1
ATOM 585 N N . LEU A 1 74 ? 25.203 7.622 -1.086 1.00 89.25 74 LEU A N 1
ATOM 586 C CA . LEU A 1 74 ? 25.794 6.613 -1.969 1.00 89.25 74 LEU A CA 1
ATOM 587 C C . LEU A 1 74 ? 25.371 6.750 -3.442 1.00 89.25 74 LEU A C 1
ATOM 589 O O . LEU A 1 74 ? 25.715 5.888 -4.251 1.00 89.25 74 LEU A O 1
ATOM 593 N N . ALA A 1 75 ? 24.601 7.788 -3.794 1.00 84.25 75 ALA A N 1
ATOM 594 C CA . ALA A 1 75 ? 24.062 8.010 -5.139 1.00 84.25 75 ALA A CA 1
ATOM 595 C C . ALA A 1 75 ? 23.316 6.785 -5.727 1.00 84.25 75 ALA A C 1
ATOM 597 O O . ALA A 1 75 ? 23.329 6.547 -6.936 1.00 84.25 75 ALA A O 1
ATOM 598 N N . GLN A 1 76 ? 22.634 6.009 -4.878 1.00 79.38 76 GLN A N 1
ATOM 599 C CA . GLN A 1 76 ? 21.898 4.789 -5.240 1.00 79.38 76 GLN A CA 1
ATOM 600 C C . GLN A 1 76 ? 20.489 5.119 -5.757 1.00 79.38 76 GLN A C 1
ATOM 602 O O . GLN A 1 76 ? 19.469 4.714 -5.193 1.00 79.38 76 GLN A O 1
ATOM 607 N N . TRP A 1 77 ? 20.410 5.888 -6.844 1.00 76.44 77 TRP A N 1
ATOM 608 C CA . TRP A 1 77 ? 19.147 6.406 -7.385 1.00 76.44 77 TRP A CA 1
ATOM 609 C C . TRP A 1 77 ? 18.157 5.306 -7.791 1.00 76.44 77 TRP A C 1
ATOM 611 O O . TRP A 1 77 ? 16.944 5.478 -7.667 1.00 76.44 77 TRP A O 1
ATOM 621 N N . GLN A 1 78 ? 18.677 4.167 -8.239 1.00 70.50 78 GLN A N 1
ATOM 622 C CA . GLN A 1 78 ? 17.925 2.973 -8.617 1.00 70.50 78 GLN A CA 1
ATOM 623 C C . GLN A 1 78 ? 17.186 2.321 -7.441 1.00 70.50 78 GLN A C 1
ATOM 625 O O . GLN A 1 78 ? 16.169 1.669 -7.655 1.00 70.50 78 GLN A O 1
ATOM 630 N N . ALA A 1 79 ? 17.643 2.533 -6.203 1.00 74.69 79 ALA A N 1
ATOM 631 C CA . ALA A 1 79 ? 17.033 1.959 -5.006 1.00 74.69 79 ALA A CA 1
ATOM 632 C C . ALA A 1 79 ? 15.889 2.819 -4.437 1.00 74.69 79 ALA A C 1
ATOM 634 O O . ALA A 1 79 ? 15.164 2.373 -3.551 1.00 74.69 79 ALA A O 1
ATOM 635 N N . ILE A 1 80 ? 15.675 4.041 -4.942 1.00 75.75 80 ILE A N 1
ATOM 636 C CA . ILE A 1 80 ? 14.627 4.953 -4.448 1.00 75.75 80 ILE A CA 1
ATOM 637 C C . ILE A 1 80 ? 13.207 4.375 -4.593 1.00 75.75 80 ILE A C 1
ATOM 639 O O . ILE A 1 80 ? 12.430 4.506 -3.645 1.00 75.75 80 ILE A O 1
ATOM 643 N N . PRO A 1 81 ? 12.820 3.727 -5.713 1.00 69.75 81 PRO A N 1
ATOM 644 C CA . PRO A 1 81 ? 11.512 3.080 -5.817 1.00 69.75 81 PRO A CA 1
ATOM 645 C C . PRO A 1 81 ? 11.330 1.959 -4.788 1.00 69.75 81 PRO A C 1
ATOM 647 O O . PRO A 1 81 ? 10.263 1.857 -4.181 1.00 69.75 81 PRO A O 1
ATOM 650 N N . LEU A 1 82 ? 12.382 1.167 -4.548 1.00 72.50 82 LEU A N 1
ATOM 651 C CA . LEU A 1 82 ? 12.379 0.115 -3.534 1.00 72.50 82 LEU A CA 1
ATOM 652 C C . LEU A 1 82 ? 12.243 0.708 -2.130 1.00 72.50 82 LEU A C 1
ATOM 654 O O . LEU A 1 82 ? 11.427 0.229 -1.350 1.00 72.50 82 LEU A O 1
ATOM 658 N N . TRP A 1 83 ? 12.972 1.784 -1.825 1.00 81.50 83 TRP A N 1
ATOM 659 C CA . TRP A 1 83 ? 12.809 2.523 -0.576 1.00 81.50 83 TRP A CA 1
ATOM 660 C C . TRP A 1 83 ? 11.374 3.019 -0.416 1.00 81.50 83 TRP A C 1
ATOM 662 O O . TRP A 1 83 ? 10.760 2.741 0.608 1.00 81.50 83 TRP A O 1
ATOM 672 N N . ALA A 1 84 ? 10.801 3.686 -1.422 1.00 75.38 84 ALA A N 1
ATOM 673 C CA . ALA A 1 84 ? 9.454 4.251 -1.356 1.00 75.38 84 ALA A CA 1
ATOM 674 C C . ALA A 1 84 ? 8.364 3.178 -1.171 1.00 75.38 84 ALA A C 1
ATOM 676 O O . ALA A 1 84 ? 7.466 3.348 -0.345 1.00 75.38 84 ALA A O 1
ATOM 677 N N . GLY A 1 85 ? 8.448 2.073 -1.918 1.00 70.12 85 GLY A N 1
ATOM 678 C CA . GLY A 1 85 ? 7.520 0.947 -1.804 1.00 70.12 85 GLY A CA 1
ATOM 679 C C . GLY A 1 85 ? 7.711 0.157 -0.510 1.00 70.12 85 GLY A C 1
ATOM 680 O O . GLY A 1 85 ? 6.748 -0.078 0.216 1.00 70.12 85 GLY A O 1
ATOM 681 N N . GLY A 1 86 ? 8.954 -0.201 -0.183 1.00 73.56 86 GLY A N 1
ATOM 682 C CA . GLY A 1 86 ? 9.307 -0.974 1.007 1.00 73.56 86 GLY A CA 1
ATOM 683 C C . GLY A 1 86 ? 8.933 -0.263 2.302 1.00 73.56 86 GLY A C 1
ATOM 684 O O . GLY A 1 86 ? 8.363 -0.876 3.197 1.00 73.56 86 GLY A O 1
ATOM 685 N N . SER A 1 87 ? 9.148 1.048 2.371 1.00 78.62 87 SER A N 1
ATOM 686 C CA . SER A 1 87 ? 8.739 1.852 3.525 1.00 78.62 87 SER A CA 1
ATOM 687 C C . SER A 1 87 ? 7.219 1.975 3.671 1.00 78.62 87 SER A C 1
ATOM 689 O O . SER A 1 87 ? 6.713 1.916 4.781 1.00 78.62 87 SER A O 1
ATOM 691 N N . ALA A 1 88 ? 6.449 2.031 2.575 1.00 76.00 88 ALA A N 1
ATOM 692 C CA . ALA A 1 88 ? 4.987 1.975 2.673 1.00 76.00 88 ALA A CA 1
ATOM 693 C C . ALA A 1 88 ? 4.500 0.633 3.252 1.00 76.00 88 ALA A C 1
ATOM 695 O O . ALA A 1 88 ? 3.550 0.597 4.036 1.00 76.00 88 ALA A O 1
ATOM 696 N N . VAL A 1 89 ? 5.155 -0.472 2.884 1.00 74.69 89 VAL A N 1
ATOM 697 C CA . VAL A 1 89 ? 4.841 -1.801 3.423 1.00 74.69 89 VAL A CA 1
ATOM 698 C C . VAL A 1 89 ? 5.252 -1.917 4.890 1.00 74.69 89 VAL A C 1
ATOM 700 O O . VAL A 1 89 ? 4.463 -2.423 5.688 1.00 74.69 89 VAL A O 1
ATOM 703 N N . LEU A 1 90 ? 6.440 -1.418 5.242 1.00 81.88 90 LEU A N 1
ATOM 704 C CA . LEU A 1 90 ? 6.929 -1.338 6.617 1.00 81.88 90 LEU A CA 1
ATOM 705 C C . LEU A 1 90 ? 5.938 -0.547 7.484 1.00 81.88 90 LEU A C 1
ATOM 707 O O . LEU A 1 90 ? 5.405 -1.118 8.429 1.00 81.88 90 LEU A O 1
ATOM 711 N N . PHE A 1 91 ? 5.556 0.658 7.053 1.00 83.94 91 PHE A N 1
ATOM 712 C CA . PHE A 1 91 ? 4.555 1.505 7.707 1.00 83.94 91 PHE A CA 1
ATOM 713 C C . PHE A 1 91 ? 3.231 0.793 7.969 1.00 83.94 91 PHE A C 1
ATOM 715 O O . PHE A 1 91 ? 2.722 0.773 9.094 1.00 83.94 91 PHE A O 1
ATOM 722 N N . VAL A 1 92 ? 2.656 0.162 6.942 1.00 80.56 92 VAL A N 1
ATOM 723 C CA . VAL A 1 92 ? 1.400 -0.579 7.108 1.00 80.56 92 VAL A CA 1
ATOM 724 C C . VAL A 1 92 ? 1.589 -1.753 8.071 1.00 80.56 92 VAL A C 1
ATOM 726 O O . VAL A 1 92 ? 0.734 -1.968 8.928 1.00 80.56 92 VAL A O 1
ATOM 729 N N . GLY A 1 93 ? 2.693 -2.495 7.964 1.00 81.31 93 GLY A N 1
ATOM 730 C CA . GLY A 1 93 ? 3.009 -3.622 8.839 1.00 81.31 93 GLY A CA 1
ATOM 731 C C . GLY A 1 93 ? 3.156 -3.210 10.304 1.00 81.31 93 GLY A C 1
ATOM 732 O O . GLY A 1 93 ? 2.491 -3.785 11.169 1.00 81.31 93 GLY A O 1
ATOM 733 N N . THR A 1 94 ? 3.967 -2.188 10.576 1.00 85.62 94 THR A N 1
ATOM 734 C CA . THR A 1 94 ? 4.215 -1.629 11.909 1.00 85.62 94 THR A CA 1
ATOM 735 C C . THR A 1 94 ? 2.920 -1.135 12.538 1.00 85.62 94 THR A C 1
ATOM 737 O O . THR A 1 94 ? 2.552 -1.574 13.630 1.00 85.62 94 THR A O 1
ATOM 740 N N . LEU A 1 95 ? 2.175 -0.278 11.830 1.00 86.56 95 LEU A N 1
ATOM 741 C CA . LEU A 1 95 ? 0.951 0.319 12.352 1.00 86.56 95 LEU A CA 1
ATOM 742 C C . LEU A 1 95 ? -0.118 -0.739 12.629 1.00 86.56 95 LEU A C 1
ATOM 744 O O . LEU A 1 95 ? -0.768 -0.721 13.673 1.00 86.56 95 LEU A O 1
ATOM 748 N N . MET A 1 96 ? -0.295 -1.686 11.710 1.00 81.81 96 MET A N 1
ATOM 749 C CA . MET A 1 96 ? -1.291 -2.738 11.867 1.00 81.81 96 MET A CA 1
ATOM 750 C C . MET A 1 96 ? -0.917 -3.694 13.011 1.00 81.81 96 MET A C 1
ATOM 752 O O . MET A 1 96 ? -1.783 -4.048 13.812 1.00 81.81 96 MET A O 1
ATOM 756 N N . THR A 1 97 ? 0.365 -4.040 13.159 1.00 83.56 97 THR A N 1
ATOM 757 C CA . THR A 1 97 ? 0.858 -4.834 14.296 1.00 83.56 97 THR A CA 1
ATOM 758 C C . THR A 1 97 ? 0.621 -4.107 15.617 1.00 83.56 97 THR A C 1
ATOM 760 O O . THR A 1 97 ? 0.121 -4.709 16.567 1.00 83.56 97 THR A O 1
ATOM 763 N N . PHE A 1 98 ? 0.896 -2.801 15.666 1.00 86.69 98 PHE A N 1
ATOM 764 C CA . PHE A 1 98 ? 0.634 -1.988 16.849 1.00 86.69 98 PHE A CA 1
ATOM 765 C C . PHE A 1 98 ? -0.860 -1.972 17.195 1.00 86.69 98 PHE A C 1
ATOM 767 O O . PHE A 1 98 ? -1.219 -2.237 18.336 1.00 86.69 98 PHE A O 1
ATOM 774 N N . VAL A 1 99 ? -1.745 -1.762 16.212 1.00 84.12 99 VAL A N 1
ATOM 775 C CA . VAL A 1 99 ? -3.207 -1.815 16.410 1.00 84.12 99 VAL A CA 1
ATOM 776 C C . VAL A 1 99 ? -3.654 -3.178 16.943 1.00 84.12 99 VAL A C 1
ATOM 778 O O . VAL A 1 99 ? -4.497 -3.240 17.839 1.00 84.12 99 VAL A O 1
ATOM 781 N N . ALA A 1 100 ? -3.105 -4.272 16.412 1.00 79.94 100 ALA A N 1
ATOM 782 C CA . ALA A 1 100 ? -3.413 -5.620 16.878 1.00 79.94 100 ALA A CA 1
ATOM 783 C C . ALA A 1 100 ? -2.987 -5.826 18.336 1.00 79.94 100 ALA A C 1
ATOM 785 O O . ALA A 1 100 ? -3.767 -6.341 19.136 1.00 79.94 100 ALA A O 1
ATOM 786 N N . TRP A 1 101 ? -1.776 -5.384 18.678 1.00 83.69 101 TRP A N 1
ATOM 787 C CA . TRP A 1 101 ? -1.238 -5.456 20.031 1.00 83.69 101 TRP A CA 1
ATOM 788 C C . TRP A 1 101 ? -2.064 -4.622 21.012 1.00 83.69 101 TRP A C 1
ATOM 790 O O . TRP A 1 101 ? -2.501 -5.139 22.034 1.00 83.69 101 TRP A O 1
ATOM 800 N N . THR A 1 102 ? -2.378 -3.373 20.662 1.00 81.50 102 THR A N 1
ATOM 801 C CA . THR A 1 102 ? -3.247 -2.500 21.458 1.00 81.50 102 THR A CA 1
ATOM 802 C C . THR A 1 102 ? -4.606 -3.140 21.712 1.00 81.50 102 THR A C 1
ATOM 804 O O . THR A 1 102 ? -5.063 -3.170 22.849 1.00 81.50 102 THR A O 1
ATOM 807 N N . ARG A 1 103 ? -5.252 -3.690 20.678 1.00 78.56 103 ARG A N 1
ATOM 808 C CA . ARG A 1 103 ? -6.540 -4.380 20.831 1.00 78.56 103 ARG A CA 1
ATOM 809 C C . ARG A 1 103 ? -6.426 -5.611 21.715 1.00 78.56 103 ARG A C 1
ATOM 811 O O . ARG A 1 103 ? -7.307 -5.838 22.526 1.00 78.56 103 ARG A O 1
ATOM 818 N N . HIS A 1 104 ? -5.357 -6.387 21.588 1.00 78.88 104 HIS A N 1
ATOM 819 C CA . HIS A 1 104 ? -5.143 -7.543 22.450 1.00 78.88 104 HIS A CA 1
ATOM 820 C C . HIS A 1 104 ? -4.939 -7.152 23.922 1.00 78.88 104 HIS A C 1
ATOM 822 O O . HIS A 1 104 ? -5.426 -7.853 24.800 1.00 78.88 104 HIS A O 1
ATOM 828 N N . SER A 1 105 ? -4.238 -6.046 24.187 1.00 81.56 105 SER A N 1
ATOM 829 C CA . SER A 1 105 ? -3.914 -5.606 25.548 1.00 81.56 105 SER A CA 1
ATOM 830 C C . SER A 1 105 ? -5.007 -4.778 26.226 1.00 81.56 105 SER A C 1
ATOM 832 O O . SER A 1 105 ? -5.094 -4.818 27.447 1.00 81.56 105 SER A O 1
ATOM 834 N N . LEU A 1 106 ? -5.793 -4.005 25.467 1.00 77.94 106 LEU A N 1
ATOM 835 C CA . LEU A 1 106 ? -6.747 -3.029 26.015 1.00 77.94 106 LEU A CA 1
ATOM 836 C C . LEU A 1 106 ? -8.221 -3.387 25.787 1.00 77.94 106 LEU A C 1
ATOM 838 O O . LEU A 1 106 ? -9.078 -2.801 26.442 1.00 77.94 106 LEU A O 1
ATOM 842 N N . ALA A 1 107 ? -8.558 -4.276 24.845 1.00 70.62 107 ALA A N 1
ATOM 843 C CA . ALA A 1 107 ? -9.964 -4.585 24.586 1.00 70.62 107 ALA A CA 1
ATOM 844 C C . ALA A 1 107 ? -10.584 -5.359 25.753 1.00 70.62 107 ALA A C 1
ATOM 846 O O . ALA A 1 107 ? -10.047 -6.377 26.188 1.00 70.62 107 ALA A O 1
ATOM 847 N N . ALA A 1 108 ? -11.748 -4.900 26.214 1.00 61.22 108 ALA A N 1
ATOM 848 C CA . ALA A 1 108 ? -12.542 -5.616 27.201 1.00 61.22 108 ALA A CA 1
ATOM 849 C C . ALA A 1 108 ? -13.097 -6.931 26.619 1.00 61.22 108 ALA A C 1
ATOM 851 O O . ALA A 1 108 ? -13.668 -6.946 25.526 1.00 61.22 108 ALA A O 1
ATOM 852 N N . ASP A 1 109 ? -12.962 -8.019 27.380 1.00 54.47 109 ASP A N 1
ATOM 853 C CA . ASP A 1 109 ? -13.813 -9.209 27.270 1.00 54.47 109 ASP A CA 1
ATOM 854 C C . ASP A 1 109 ? -15.165 -8.868 27.932 1.00 54.47 109 ASP A C 1
ATOM 856 O O . ASP A 1 109 ? -15.155 -8.321 29.038 1.00 54.47 109 ASP A O 1
ATOM 860 N N . PRO A 1 110 ? -16.335 -9.133 27.315 1.00 51.66 110 PRO A N 1
ATOM 861 C CA . PRO A 1 110 ? -16.608 -10.268 26.432 1.00 51.66 110 PRO A CA 1
ATOM 862 C C . PRO A 1 110 ? -16.614 -9.954 24.916 1.00 51.66 110 PRO A C 1
ATOM 864 O O . PRO A 1 110 ? -16.718 -8.795 24.509 1.00 51.66 110 PRO A O 1
ATOM 867 N N . PRO A 1 111 ? -16.567 -10.992 24.050 1.00 57.50 111 PRO A N 1
ATOM 868 C CA . PRO A 1 111 ? -16.667 -10.866 22.592 1.00 57.50 111 PRO A CA 1
ATOM 869 C C . PRO A 1 111 ? -17.884 -10.050 22.146 1.00 57.50 111 PRO A C 1
ATOM 871 O O . PRO A 1 111 ? -18.971 -10.161 22.721 1.00 57.50 111 PRO A O 1
ATOM 874 N N . VAL A 1 112 ? -17.732 -9.292 21.053 1.00 58.41 112 VAL A N 1
ATOM 875 C CA . VAL A 1 112 ? -18.853 -8.574 20.432 1.00 58.41 112 VAL A CA 1
ATOM 876 C C . VAL A 1 112 ? -19.927 -9.603 20.087 1.00 58.41 112 VAL A C 1
ATOM 878 O O . VAL A 1 112 ? -19.654 -10.563 19.361 1.00 58.41 112 VAL A O 1
ATOM 881 N N . ARG A 1 113 ? -21.154 -9.416 20.594 1.00 54.06 113 ARG A N 1
ATOM 882 C CA . ARG A 1 113 ? -22.327 -10.162 20.119 1.00 54.06 113 ARG A CA 1
ATOM 883 C C . ARG A 1 113 ? -22.500 -9.825 18.638 1.00 54.06 113 ARG A C 1
ATOM 885 O O . ARG A 1 113 ? -23.028 -8.778 18.290 1.00 54.06 113 ARG A O 1
ATOM 892 N N . ALA A 1 114 ? -21.947 -10.664 17.773 1.00 53.59 114 ALA A N 1
ATOM 893 C CA . ALA A 1 114 ? -21.955 -10.427 16.343 1.00 53.59 114 ALA A CA 1
ATOM 894 C C . ALA A 1 114 ? -23.337 -10.767 15.789 1.00 53.59 114 ALA A C 1
ATOM 896 O O . ALA A 1 114 ? -23.803 -11.897 15.935 1.00 53.59 114 ALA A O 1
ATOM 897 N N . VAL A 1 115 ? -23.973 -9.797 15.139 1.00 54.69 115 VAL A N 1
ATOM 898 C CA . VAL A 1 115 ? -25.156 -10.061 14.320 1.00 54.69 115 VAL A CA 1
ATOM 899 C C . VAL A 1 115 ? -24.673 -10.529 12.959 1.00 54.69 115 VAL A C 1
ATOM 901 O O . VAL A 1 115 ? -23.916 -9.833 12.278 1.00 54.69 115 VAL A O 1
ATOM 904 N N . ALA A 1 116 ? -25.108 -11.717 12.554 1.00 53.25 116 ALA A N 1
ATOM 905 C CA . ALA A 1 116 ? -25.006 -12.128 11.167 1.00 53.25 116 ALA A CA 1
ATOM 906 C C . ALA A 1 116 ? -26.087 -11.376 10.381 1.00 53.25 116 ALA A C 1
ATOM 908 O O . ALA A 1 116 ? -27.224 -11.830 10.291 1.00 53.25 116 ALA A O 1
ATOM 909 N N . LEU A 1 117 ? -25.750 -10.207 9.832 1.00 52.56 117 LEU A N 1
ATOM 910 C CA . LEU A 1 117 ? -26.524 -9.673 8.712 1.00 52.56 117 LEU A CA 1
ATOM 911 C C . LEU A 1 117 ? -26.481 -10.713 7.591 1.00 52.56 117 LEU A C 1
ATOM 913 O O . LEU A 1 117 ? -25.424 -11.310 7.354 1.00 52.56 117 LEU A O 1
ATOM 917 N N . ALA A 1 118 ? -27.613 -10.932 6.916 1.00 44.84 118 ALA A N 1
ATOM 918 C CA . ALA A 1 118 ? -27.646 -11.694 5.677 1.00 44.84 118 ALA A CA 1
ATOM 919 C C . ALA A 1 118 ? -26.635 -11.045 4.726 1.00 44.84 118 ALA A C 1
ATOM 921 O O . ALA A 1 118 ? -26.854 -9.949 4.217 1.00 44.84 118 ALA A O 1
ATOM 922 N N . LEU A 1 119 ? -25.465 -11.673 4.596 1.00 55.38 119 LEU A N 1
ATOM 923 C CA . LEU A 1 119 ? -24.388 -11.172 3.765 1.00 55.38 119 LEU A CA 1
ATOM 924 C C . LEU A 1 119 ? -24.922 -11.178 2.339 1.00 55.38 119 LEU A C 1
ATOM 926 O O . LEU A 1 119 ? -25.046 -12.248 1.742 1.00 55.38 119 LEU A O 1
ATOM 930 N N . GLU A 1 120 ? -25.228 -10.002 1.794 1.00 56.03 120 GLU A N 1
ATOM 931 C CA . GLU A 1 120 ? -25.359 -9.856 0.350 1.00 56.03 120 GLU A CA 1
ATOM 932 C C . GLU A 1 120 ? -24.166 -10.566 -0.290 1.00 56.03 120 GLU A C 1
ATOM 934 O O . GLU A 1 120 ? -23.014 -10.409 0.143 1.00 56.03 120 GLU A O 1
ATOM 939 N N . THR A 1 121 ? -24.439 -11.426 -1.270 1.00 61.81 121 THR A N 1
ATOM 940 C CA . THR A 1 121 ? -23.393 -12.196 -1.936 1.00 61.81 121 THR A CA 1
ATOM 941 C C . THR A 1 121 ? -22.424 -11.224 -2.594 1.00 61.81 121 THR A C 1
ATOM 943 O O . THR A 1 121 ? -22.716 -10.680 -3.657 1.00 61.81 121 THR A O 1
ATOM 946 N N . ARG A 1 122 ? -21.272 -10.994 -1.959 1.00 77.75 122 ARG A N 1
ATOM 947 C CA . ARG A 1 122 ? -20.237 -10.093 -2.469 1.00 77.75 122 ARG A CA 1
ATOM 948 C C . ARG A 1 122 ? -19.637 -10.703 -3.724 1.00 77.75 122 ARG A C 1
ATOM 950 O O . ARG A 1 122 ? -18.864 -11.664 -3.642 1.00 77.75 122 ARG A O 1
ATOM 957 N N . ARG A 1 123 ? -19.977 -10.162 -4.889 1.00 84.06 123 ARG A N 1
ATOM 958 C CA . ARG A 1 123 ? -19.383 -10.610 -6.147 1.00 84.06 123 ARG A CA 1
ATOM 959 C C . ARG A 1 123 ? -18.042 -9.913 -6.306 1.00 84.06 123 ARG A C 1
ATOM 961 O O . ARG A 1 123 ? -17.924 -8.710 -6.110 1.00 84.06 123 ARG A O 1
ATOM 968 N N . LEU A 1 124 ? -17.007 -10.665 -6.681 1.00 85.94 124 LEU A N 1
ATOM 969 C CA . LEU A 1 124 ? -15.676 -10.084 -6.901 1.00 85.94 124 LEU A CA 1
ATOM 970 C C . LEU A 1 124 ? -15.706 -8.978 -7.967 1.00 85.94 124 LEU A C 1
ATOM 972 O O . LEU A 1 124 ? -14.981 -8.000 -7.826 1.00 85.94 124 LEU A O 1
ATOM 976 N N . GLY A 1 125 ? -16.574 -9.109 -8.978 1.00 86.12 125 GLY A N 1
ATOM 977 C CA . GLY A 1 125 ? -16.741 -8.120 -10.048 1.00 86.12 125 GLY A CA 1
ATOM 978 C C . GLY A 1 125 ? -17.237 -6.745 -9.585 1.00 86.12 125 GLY A C 1
ATOM 979 O O . GLY A 1 125 ? -16.985 -5.766 -10.275 1.00 86.12 125 GLY A O 1
ATOM 980 N N . ASP A 1 126 ? -17.855 -6.644 -8.403 1.00 87.75 126 ASP A N 1
ATOM 981 C CA . ASP A 1 126 ? -18.327 -5.360 -7.863 1.00 87.75 126 ASP A CA 1
ATOM 982 C C . ASP A 1 126 ? -17.178 -4.520 -7.273 1.00 87.75 126 ASP A C 1
ATOM 984 O O . ASP A 1 126 ? -17.323 -3.317 -7.042 1.00 87.75 126 ASP A O 1
ATOM 988 N N . TYR A 1 127 ? -16.028 -5.156 -7.018 1.00 88.25 127 TYR A N 1
ATOM 989 C CA . TYR A 1 127 ? -14.846 -4.536 -6.410 1.00 88.25 127 TYR A CA 1
ATOM 990 C C . TYR A 1 127 ? -13.633 -4.553 -7.340 1.00 88.25 127 TYR A C 1
ATOM 992 O O . TYR A 1 127 ? -12.839 -3.614 -7.333 1.00 88.25 127 TYR A O 1
ATOM 1000 N N . ILE A 1 128 ? -13.467 -5.633 -8.106 1.00 90.62 128 ILE A N 1
ATOM 1001 C CA . ILE A 1 128 ? -12.326 -5.872 -8.985 1.00 90.62 128 ILE A CA 1
ATOM 1002 C C . ILE A 1 128 ? -12.784 -5.692 -10.427 1.00 90.62 128 ILE A C 1
ATOM 1004 O O . ILE A 1 128 ? -13.643 -6.417 -10.928 1.00 90.62 128 ILE A O 1
ATOM 1008 N N . SER A 1 129 ? -12.157 -4.750 -11.119 1.00 92.12 129 SER A N 1
ATOM 1009 C CA . SER A 1 129 ? -12.347 -4.533 -12.545 1.00 92.12 129 SER A CA 1
ATOM 1010 C C . SER A 1 129 ? -11.524 -5.540 -13.347 1.00 92.12 129 SER A C 1
ATOM 1012 O O . SER A 1 129 ? -10.393 -5.271 -13.745 1.00 92.12 129 SER A O 1
ATOM 1014 N N . TRP A 1 130 ? -12.118 -6.698 -13.639 1.00 92.25 130 TRP A N 1
ATOM 1015 C CA . TRP A 1 130 ? -11.488 -7.743 -14.457 1.00 92.25 130 TRP A CA 1
ATOM 1016 C C . TRP A 1 130 ? -10.879 -7.254 -15.781 1.00 92.25 130 TRP A C 1
ATOM 1018 O O . TRP A 1 130 ? -9.785 -7.713 -16.100 1.00 92.25 130 TRP A O 1
ATOM 1028 N N . PRO A 1 131 ? -11.481 -6.298 -16.521 1.00 94.06 131 PRO A N 1
ATOM 1029 C CA . PRO A 1 131 ? -10.838 -5.743 -17.712 1.00 94.06 131 PRO A CA 1
ATOM 1030 C C . PRO A 1 131 ? -9.502 -5.045 -17.420 1.00 94.06 131 PRO A C 1
ATOM 1032 O O . PRO A 1 131 ? -8.562 -5.175 -18.199 1.00 94.06 131 PRO A O 1
ATOM 1035 N N . LEU A 1 132 ? -9.387 -4.337 -16.288 1.00 92.12 132 LEU A N 1
ATOM 1036 C CA . LEU A 1 132 ? -8.131 -3.693 -15.893 1.00 92.12 132 LEU A CA 1
ATOM 1037 C C . LEU A 1 132 ? -7.092 -4.716 -15.431 1.00 92.12 132 LEU A C 1
ATOM 1039 O O . LEU A 1 132 ? -5.922 -4.564 -15.764 1.00 92.12 132 LEU A O 1
ATOM 1043 N N . GLU A 1 133 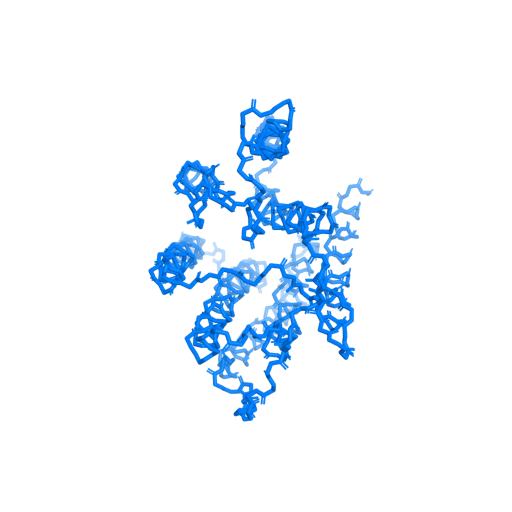? -7.499 -5.764 -14.709 1.00 93.81 133 GLU A N 1
ATOM 1044 C CA . GLU A 1 133 ? -6.580 -6.847 -14.326 1.00 93.81 133 GLU A CA 1
ATOM 1045 C C . GLU A 1 133 ? -6.077 -7.616 -15.559 1.00 93.81 133 GLU A C 1
ATOM 1047 O O . GLU A 1 133 ? -4.892 -7.931 -15.647 1.00 93.81 133 GLU A O 1
ATOM 1052 N N . ALA A 1 134 ? -6.948 -7.866 -16.544 1.00 94.25 134 ALA A N 1
ATOM 1053 C CA . ALA A 1 134 ? -6.570 -8.489 -17.810 1.00 94.25 134 ALA A CA 1
ATOM 1054 C C . ALA A 1 134 ? -5.591 -7.609 -18.599 1.00 94.25 134 ALA A C 1
ATOM 1056 O O . ALA A 1 134 ? -4.578 -8.106 -19.083 1.00 94.25 134 ALA A O 1
ATOM 1057 N N . LEU A 1 135 ? -5.843 -6.297 -18.674 1.00 95.69 135 LEU A N 1
ATOM 1058 C CA . LEU A 1 135 ? -4.922 -5.357 -19.310 1.00 95.69 135 LEU A CA 1
ATOM 1059 C C . LEU A 1 135 ? -3.561 -5.326 -18.598 1.00 95.69 135 LEU A C 1
ATOM 1061 O O . LEU A 1 135 ? -2.527 -5.357 -19.260 1.00 95.69 135 LEU A O 1
ATOM 1065 N N . ALA A 1 136 ? -3.546 -5.315 -17.263 1.00 94.38 136 ALA A N 1
ATOM 1066 C CA . ALA A 1 136 ? -2.313 -5.383 -16.486 1.00 94.38 136 ALA A CA 1
ATOM 1067 C C . ALA A 1 136 ? -1.535 -6.679 -16.773 1.00 94.38 136 ALA A C 1
ATOM 1069 O O . ALA A 1 136 ? -0.336 -6.626 -17.040 1.00 94.38 136 ALA A O 1
ATOM 1070 N N . ALA A 1 137 ? -2.212 -7.832 -16.791 1.00 95.19 137 ALA A N 1
ATOM 1071 C CA . ALA A 1 137 ? -1.595 -9.118 -17.114 1.00 95.19 137 ALA A CA 1
ATOM 1072 C C . ALA A 1 137 ? -1.040 -9.161 -18.548 1.00 95.19 137 ALA A C 1
ATOM 1074 O O . ALA A 1 137 ? 0.064 -9.665 -18.763 1.00 95.19 137 ALA A O 1
ATOM 1075 N N . LEU A 1 138 ? -1.763 -8.593 -19.520 1.00 96.25 138 LEU A N 1
ATOM 1076 C CA . LEU A 1 138 ? -1.304 -8.472 -20.906 1.00 96.25 138 LEU A CA 1
ATOM 1077 C C . LEU A 1 138 ? -0.048 -7.606 -21.006 1.00 96.25 138 LEU A C 1
ATOM 1079 O O . LEU A 1 138 ? 0.919 -8.020 -21.639 1.00 96.25 138 LEU A O 1
ATOM 1083 N N . LEU A 1 139 ? -0.024 -6.444 -20.347 1.00 95.88 139 LEU A N 1
ATOM 1084 C CA . LEU A 1 139 ? 1.146 -5.564 -20.339 1.00 95.88 139 LEU A CA 1
ATOM 1085 C C . LEU A 1 139 ? 2.352 -6.220 -19.668 1.00 95.88 139 LEU A C 1
ATOM 1087 O O . LEU A 1 139 ? 3.460 -6.119 -20.187 1.00 95.88 139 LEU A O 1
ATOM 1091 N N . VAL A 1 140 ? 2.154 -6.933 -18.557 1.00 96.00 140 VAL A N 1
ATOM 1092 C CA . VAL A 1 140 ? 3.220 -7.707 -17.902 1.00 96.00 140 VAL A CA 1
ATOM 1093 C C . VAL A 1 140 ? 3.746 -8.795 -18.842 1.00 96.00 140 VAL A C 1
ATOM 1095 O O . VAL A 1 140 ? 4.952 -8.889 -19.049 1.00 96.00 140 VAL A O 1
ATOM 1098 N N . THR A 1 141 ? 2.858 -9.574 -19.466 1.00 95.75 141 THR A N 1
ATOM 1099 C CA . THR A 1 141 ? 3.233 -10.649 -20.402 1.00 95.75 141 THR A CA 1
ATOM 1100 C C . THR A 1 141 ? 4.002 -10.097 -21.600 1.00 95.75 141 THR A C 1
ATOM 1102 O O . THR A 1 141 ? 5.056 -10.616 -21.959 1.00 95.75 141 THR A O 1
ATOM 1105 N N . PHE A 1 142 ? 3.519 -9.003 -22.186 1.00 95.06 142 PHE A N 1
ATOM 1106 C CA . PHE A 1 142 ? 4.176 -8.337 -23.303 1.00 95.06 142 PHE A CA 1
ATOM 1107 C C . PHE A 1 142 ? 5.532 -7.730 -22.904 1.00 95.06 142 PHE A C 1
ATOM 1109 O O . PHE A 1 142 ? 6.489 -7.810 -23.671 1.00 95.06 142 PHE A O 1
ATOM 1116 N N . SER A 1 143 ? 5.652 -7.199 -21.682 1.00 94.19 143 SER A N 1
ATOM 1117 C CA . SER A 1 143 ? 6.928 -6.717 -21.133 1.00 94.19 143 SER A CA 1
ATOM 1118 C C . SER A 1 143 ? 7.963 -7.840 -21.050 1.00 94.19 143 SER A C 1
ATOM 1120 O O . SER A 1 143 ? 9.106 -7.661 -21.464 1.00 94.19 143 SER A O 1
ATOM 1122 N N . TRP A 1 144 ? 7.561 -9.016 -20.562 1.00 95.06 144 TRP A N 1
ATOM 1123 C CA . TRP A 1 144 ? 8.429 -10.194 -20.518 1.00 95.06 144 TRP A CA 1
ATOM 1124 C C . TRP A 1 144 ? 8.793 -10.701 -21.910 1.00 95.06 144 TRP A C 1
ATOM 1126 O O . TRP A 1 144 ? 9.957 -11.004 -22.152 1.00 95.06 144 TRP A O 1
ATOM 1136 N N . TRP A 1 145 ? 7.836 -10.739 -22.838 1.00 94.62 145 TRP A N 1
ATOM 1137 C CA . TRP A 1 145 ? 8.103 -11.103 -24.229 1.00 94.62 145 TRP A CA 1
ATOM 1138 C C . TRP A 1 145 ? 9.165 -10.185 -24.860 1.00 94.62 145 TRP A C 1
ATOM 1140 O O . TRP A 1 145 ? 10.138 -10.681 -25.427 1.00 94.62 145 TRP A O 1
ATOM 1150 N N . LEU A 1 146 ? 9.050 -8.862 -24.678 1.00 91.31 146 LEU A N 1
ATOM 1151 C CA . LEU A 1 146 ? 10.048 -7.893 -25.147 1.00 91.31 146 LEU A CA 1
ATOM 1152 C C . LEU A 1 146 ? 11.431 -8.129 -24.529 1.00 91.31 146 LEU A C 1
ATOM 1154 O O . LEU A 1 146 ? 12.429 -8.148 -25.247 1.00 91.31 146 LEU A O 1
ATOM 1158 N N . LEU A 1 147 ? 11.498 -8.316 -23.209 1.00 91.88 147 LEU A N 1
ATOM 1159 C CA . LEU A 1 147 ? 12.765 -8.522 -22.502 1.00 91.88 147 LEU A CA 1
ATOM 1160 C C . LEU A 1 147 ? 13.456 -9.829 -22.909 1.00 91.88 147 LEU A C 1
ATOM 1162 O O . LEU A 1 147 ? 14.672 -9.845 -23.058 1.00 91.88 147 LEU A O 1
ATOM 1166 N N . LEU A 1 148 ? 12.699 -10.910 -23.105 1.00 90.94 148 LEU A N 1
ATOM 1167 C CA . LEU A 1 148 ? 13.251 -12.223 -23.447 1.00 90.94 148 LEU A CA 1
ATOM 1168 C C . LEU A 1 148 ? 13.693 -12.321 -24.911 1.00 90.94 148 LEU A C 1
ATOM 1170 O O . LEU A 1 148 ? 14.712 -12.946 -25.191 1.00 90.94 148 LEU A O 1
ATOM 1174 N N . HIS A 1 149 ? 12.946 -11.724 -25.845 1.00 87.19 149 HIS A N 1
ATOM 1175 C CA . HIS A 1 149 ? 13.224 -11.865 -27.280 1.00 87.19 149 HIS A CA 1
ATOM 1176 C C . HIS A 1 149 ? 14.075 -10.744 -27.868 1.00 87.19 149 HIS A C 1
ATOM 1178 O O . HIS A 1 149 ? 14.767 -10.956 -28.863 1.00 87.19 149 HIS A O 1
ATOM 1184 N N . HIS A 1 150 ? 14.022 -9.553 -27.278 1.00 83.81 150 HIS A N 1
ATOM 1185 C CA . HIS A 1 150 ? 14.663 -8.364 -27.835 1.00 83.81 150 HIS A CA 1
ATOM 1186 C C . HIS A 1 150 ? 15.536 -7.618 -26.824 1.00 83.81 150 HIS A C 1
ATOM 1188 O O . HIS A 1 150 ? 16.114 -6.578 -27.144 1.00 83.81 150 HIS A O 1
ATOM 1194 N N . GLY A 1 151 ? 15.651 -8.145 -25.607 1.00 74.81 151 GLY A N 1
ATOM 1195 C CA . GLY A 1 151 ? 16.496 -7.587 -24.573 1.00 74.81 151 GLY A CA 1
ATOM 1196 C C . GLY A 1 151 ? 17.982 -7.641 -24.928 1.00 74.81 151 GLY A C 1
ATOM 1197 O O . GLY A 1 151 ? 18.547 -8.715 -25.114 1.00 74.81 151 GLY A O 1
ATOM 1198 N N . GLY A 1 152 ? 18.634 -6.478 -25.006 1.00 67.12 152 GLY A N 1
ATOM 1199 C CA . GLY A 1 152 ? 20.083 -6.398 -25.230 1.00 67.12 152 GLY A CA 1
ATOM 1200 C C . GLY A 1 152 ? 20.892 -6.629 -23.949 1.00 67.12 152 GLY A C 1
ATOM 1201 O O . GLY A 1 152 ? 20.501 -6.156 -22.889 1.00 67.12 152 GLY A O 1
ATOM 1202 N N . THR A 1 153 ? 22.045 -7.295 -24.031 1.00 69.31 153 THR A N 1
ATOM 1203 C CA . THR A 1 153 ? 22.950 -7.497 -22.886 1.00 69.31 153 THR A CA 1
ATOM 1204 C C . THR A 1 153 ? 23.721 -6.215 -22.523 1.00 69.31 153 THR A C 1
ATOM 1206 O O . THR A 1 153 ? 24.169 -5.506 -23.428 1.00 69.31 153 THR A O 1
ATOM 1209 N N . PRO A 1 154 ? 23.933 -5.905 -21.225 1.00 74.62 154 PRO A N 1
ATOM 1210 C CA . PRO A 1 154 ? 23.442 -6.592 -20.021 1.00 74.62 154 PRO A CA 1
ATOM 1211 C C . PRO A 1 154 ? 22.065 -6.074 -19.536 1.00 74.62 154 PRO A C 1
ATOM 1213 O O . PRO A 1 154 ? 21.850 -4.866 -19.431 1.00 74.62 154 PRO A O 1
ATOM 1216 N N . ILE A 1 155 ? 21.151 -6.996 -19.195 1.00 81.75 155 ILE A N 1
ATOM 1217 C CA . ILE A 1 155 ? 19.869 -6.708 -18.515 1.00 81.75 155 ILE A CA 1
ATOM 1218 C C . ILE A 1 155 ? 20.003 -7.054 -17.040 1.00 81.75 155 ILE A C 1
ATOM 1220 O O . ILE A 1 155 ? 20.432 -8.154 -16.694 1.00 81.75 155 ILE A O 1
ATOM 1224 N N . ASP A 1 156 ? 19.574 -6.131 -16.185 1.00 83.50 156 ASP A N 1
ATOM 1225 C CA . ASP A 1 156 ? 19.341 -6.417 -14.776 1.00 83.50 156 ASP A CA 1
ATOM 1226 C C . ASP A 1 156 ? 17.969 -7.085 -14.620 1.00 83.50 156 ASP A C 1
ATOM 1228 O O . ASP A 1 156 ? 16.928 -6.428 -14.658 1.00 83.50 156 ASP A O 1
ATOM 1232 N N . TRP A 1 157 ? 17.970 -8.409 -14.472 1.00 86.38 157 TRP A N 1
ATOM 1233 C CA . TRP A 1 157 ? 16.752 -9.212 -14.340 1.00 86.38 157 TRP A CA 1
ATOM 1234 C C . TRP A 1 157 ? 16.042 -9.034 -12.998 1.00 86.38 157 TRP A C 1
ATOM 1236 O O . TRP A 1 157 ? 14.860 -9.367 -12.884 1.00 86.38 157 TRP A O 1
ATOM 1246 N N . LEU A 1 158 ? 16.715 -8.487 -11.985 1.00 84.75 158 LEU A N 1
ATOM 1247 C CA . LEU A 1 158 ? 16.130 -8.319 -10.662 1.00 84.75 158 LEU A CA 1
ATOM 1248 C C . LEU A 1 158 ? 14.964 -7.326 -10.690 1.00 84.75 158 LEU A C 1
ATOM 1250 O O . LEU A 1 158 ? 13.901 -7.595 -10.131 1.00 84.75 158 LEU A O 1
ATOM 1254 N N . ASN A 1 159 ? 15.144 -6.197 -11.372 1.00 82.81 159 ASN A N 1
ATOM 1255 C CA . ASN A 1 159 ? 14.138 -5.145 -11.481 1.00 82.81 159 ASN A CA 1
ATOM 1256 C C . ASN A 1 159 ? 12.806 -5.644 -12.100 1.00 82.81 159 ASN A C 1
ATOM 1258 O O . ASN A 1 159 ? 11.756 -5.496 -11.461 1.00 82.81 159 ASN A O 1
ATOM 1262 N N . PRO A 1 160 ? 12.791 -6.300 -13.282 1.00 89.12 160 PRO A N 1
ATOM 1263 C CA . PRO A 1 160 ? 11.560 -6.833 -13.852 1.00 89.12 160 PRO A CA 1
ATOM 1264 C C . PRO A 1 160 ? 10.941 -7.955 -13.008 1.00 89.12 160 PRO A C 1
ATOM 1266 O O . PRO A 1 160 ? 9.711 -8.011 -12.902 1.00 89.12 160 PRO A O 1
ATOM 1269 N N . LEU A 1 161 ? 11.747 -8.797 -12.346 1.00 89.31 161 LEU A N 1
ATOM 1270 C CA . LEU A 1 161 ? 11.247 -9.807 -11.404 1.00 89.31 161 LEU A CA 1
ATOM 1271 C C . LEU A 1 161 ? 10.532 -9.164 -10.208 1.00 89.31 161 LEU A C 1
ATOM 1273 O O . LEU A 1 161 ? 9.399 -9.537 -9.902 1.00 89.31 161 LEU A O 1
ATOM 1277 N N . GLN A 1 162 ? 11.146 -8.161 -9.576 1.00 85.00 162 GLN A N 1
ATOM 1278 C CA . GLN A 1 162 ? 10.569 -7.432 -8.444 1.00 85.00 162 GLN A CA 1
ATOM 1279 C C . GLN A 1 162 ? 9.257 -6.739 -8.820 1.00 85.00 162 GLN A C 1
ATOM 1281 O O . GLN A 1 162 ? 8.247 -6.934 -8.143 1.00 85.00 162 GLN A O 1
ATOM 1286 N N . ASN A 1 163 ? 9.230 -5.984 -9.923 1.00 87.62 163 ASN A N 1
ATOM 1287 C CA . ASN A 1 163 ? 8.013 -5.291 -10.354 1.00 87.62 163 ASN A CA 1
ATOM 1288 C C . ASN A 1 163 ? 6.885 -6.272 -10.699 1.00 87.62 163 ASN A C 1
ATOM 1290 O O . ASN A 1 163 ? 5.730 -6.018 -10.362 1.00 87.62 163 ASN A O 1
ATOM 1294 N N . THR A 1 164 ? 7.212 -7.408 -11.326 1.00 91.12 164 THR A N 1
ATOM 1295 C CA . THR A 1 164 ? 6.234 -8.457 -11.654 1.00 91.12 164 THR A CA 1
ATOM 1296 C C . THR A 1 164 ? 5.667 -9.099 -10.392 1.00 91.12 164 THR A C 1
ATOM 1298 O O . THR A 1 164 ? 4.446 -9.222 -10.262 1.00 91.12 164 THR A O 1
ATOM 1301 N N . TRP A 1 165 ? 6.535 -9.467 -9.442 1.00 89.44 165 TRP A N 1
ATOM 1302 C CA . TRP A 1 165 ? 6.135 -10.052 -8.163 1.00 89.44 165 TRP A CA 1
ATOM 1303 C C . TRP A 1 165 ? 5.207 -9.119 -7.388 1.00 89.44 165 TRP A C 1
ATOM 1305 O O . TRP A 1 165 ? 4.153 -9.533 -6.900 1.00 89.44 165 TRP A O 1
ATOM 1315 N N . ILE A 1 166 ? 5.570 -7.836 -7.325 1.00 85.88 166 ILE A N 1
ATOM 1316 C CA . ILE A 1 166 ? 4.769 -6.816 -6.659 1.00 85.88 166 ILE A CA 1
ATOM 1317 C C . ILE A 1 166 ? 3.425 -6.654 -7.374 1.00 85.88 166 ILE A C 1
ATOM 1319 O O . ILE A 1 166 ? 2.394 -6.780 -6.721 1.00 85.88 166 ILE A O 1
ATOM 1323 N N . ALA A 1 167 ? 3.412 -6.430 -8.691 1.00 89.25 167 ALA A N 1
ATOM 1324 C CA . ALA A 1 167 ? 2.194 -6.154 -9.451 1.00 89.25 167 ALA A CA 1
ATOM 1325 C C . ALA A 1 167 ? 1.189 -7.318 -9.420 1.00 89.25 167 ALA A C 1
ATOM 1327 O O . ALA A 1 167 ? 0.031 -7.127 -9.040 1.00 89.25 167 ALA A O 1
ATOM 1328 N N . LEU A 1 168 ? 1.624 -8.530 -9.780 1.00 88.88 168 LEU A N 1
ATOM 1329 C CA . LEU A 1 168 ? 0.746 -9.706 -9.838 1.00 88.88 168 LEU A CA 1
ATOM 1330 C C . LEU A 1 168 ? 0.367 -10.205 -8.443 1.00 88.88 168 LEU A C 1
ATOM 1332 O O . LEU A 1 168 ? -0.752 -10.674 -8.220 1.00 88.88 168 LEU A O 1
ATOM 1336 N N . GLY A 1 169 ? 1.273 -10.044 -7.480 1.00 86.81 169 GLY A N 1
ATOM 1337 C CA . GLY A 1 169 ? 1.056 -10.434 -6.098 1.00 86.81 169 GLY A CA 1
ATOM 1338 C C . GLY A 1 169 ? -0.075 -9.674 -5.406 1.00 86.81 169 GLY A C 1
ATOM 1339 O O . GLY A 1 169 ? -0.611 -10.168 -4.420 1.00 86.81 169 GLY A O 1
ATOM 1340 N N . LEU A 1 170 ? -0.513 -8.519 -5.918 1.00 89.69 170 LEU A N 1
ATOM 1341 C CA . LEU A 1 170 ? -1.617 -7.756 -5.324 1.00 89.69 170 LEU A CA 1
ATOM 1342 C C . LEU A 1 170 ? -2.996 -8.359 -5.610 1.00 89.69 170 LEU A C 1
ATOM 1344 O O . LEU A 1 170 ? -3.902 -8.170 -4.799 1.00 89.69 170 LEU A O 1
ATOM 1348 N N . LEU A 1 171 ? -3.184 -9.087 -6.717 1.00 90.38 171 LEU A N 1
ATOM 1349 C CA . LEU A 1 171 ? -4.493 -9.639 -7.090 1.00 90.38 171 LEU A CA 1
ATOM 1350 C C . LEU A 1 171 ? -5.031 -10.639 -6.043 1.00 90.38 171 LEU A C 1
ATOM 1352 O O . LEU A 1 171 ? -6.161 -10.446 -5.579 1.00 90.38 171 LEU A O 1
ATOM 1356 N N . PRO A 1 172 ? -4.257 -11.643 -5.576 1.00 89.94 172 PRO A N 1
ATOM 1357 C CA . PRO A 1 172 ? -4.687 -12.494 -4.467 1.00 89.94 172 PRO A CA 1
ATOM 1358 C C . PRO A 1 172 ? -5.023 -11.700 -3.197 1.00 89.94 172 PRO A C 1
ATOM 1360 O O . PRO A 1 172 ? -5.988 -12.027 -2.506 1.00 89.94 172 PRO A O 1
ATOM 1363 N N . GLY A 1 173 ? -4.290 -10.617 -2.921 1.00 86.69 173 GLY A N 1
ATOM 1364 C CA . GLY A 1 173 ? -4.560 -9.718 -1.800 1.00 86.69 173 GLY A CA 1
ATOM 1365 C C . GLY A 1 173 ? -5.897 -8.988 -1.921 1.00 86.69 173 GLY A C 1
ATOM 1366 O O . GLY A 1 173 ? -6.666 -8.963 -0.959 1.00 86.69 173 GLY A O 1
ATOM 1367 N N . LYS A 1 174 ? -6.236 -8.479 -3.114 1.00 90.75 174 LYS A N 1
ATOM 1368 C CA . LYS A 1 174 ? -7.556 -7.886 -3.404 1.00 90.75 174 LYS A CA 1
ATOM 1369 C C . LYS A 1 174 ? -8.670 -8.910 -3.174 1.00 90.75 174 LYS A C 1
ATOM 1371 O O . LYS A 1 174 ? -9.643 -8.614 -2.483 1.00 90.75 174 LYS A O 1
ATOM 1376 N N . ILE A 1 175 ? -8.507 -10.135 -3.683 1.00 89.88 175 ILE A N 1
ATOM 1377 C CA . ILE A 1 175 ? -9.479 -11.229 -3.501 1.00 89.88 175 ILE A CA 1
ATOM 1378 C C . ILE A 1 175 ? -9.653 -11.557 -2.012 1.00 89.88 175 ILE A C 1
ATOM 1380 O O . ILE A 1 175 ? -10.785 -11.652 -1.527 1.00 89.88 175 ILE A O 1
ATOM 1384 N N . ALA A 1 176 ? -8.551 -11.699 -1.270 1.00 87.06 176 ALA A N 1
ATOM 1385 C CA . ALA A 1 176 ? -8.577 -11.955 0.166 1.00 87.06 176 ALA A CA 1
ATOM 1386 C C . ALA A 1 176 ? -9.271 -10.818 0.930 1.00 87.06 176 ALA A C 1
ATOM 1388 O O . ALA A 1 176 ? -10.076 -11.077 1.824 1.00 87.06 176 ALA A O 1
ATOM 1389 N N . MET A 1 177 ? -9.021 -9.566 0.548 1.00 86.38 177 MET A N 1
ATOM 1390 C CA . MET A 1 177 ? -9.627 -8.393 1.168 1.00 86.38 177 MET A CA 1
ATOM 1391 C C . MET A 1 177 ? -11.138 -8.314 0.908 1.00 86.38 177 MET A C 1
ATOM 1393 O O . MET A 1 177 ? -11.898 -8.048 1.843 1.00 86.38 177 MET A O 1
ATOM 1397 N N . VAL A 1 178 ? -11.598 -8.623 -0.309 1.00 86.81 178 VAL A N 1
ATOM 1398 C CA . VAL A 1 178 ? -13.034 -8.657 -0.640 1.00 86.81 178 VAL A CA 1
ATOM 1399 C C . VAL A 1 178 ? -13.770 -9.758 0.123 1.00 86.81 178 VAL A C 1
ATOM 1401 O O . VAL A 1 178 ? -14.863 -9.541 0.659 1.00 86.81 178 VAL A O 1
ATOM 1404 N N . ARG A 1 179 ? -13.136 -10.928 0.235 1.00 83.31 179 ARG A N 1
ATOM 1405 C CA . ARG A 1 179 ? -13.671 -12.073 0.984 1.00 83.31 179 ARG A CA 1
ATOM 1406 C C . ARG A 1 179 ? -13.571 -11.900 2.499 1.00 83.31 179 ARG A C 1
ATOM 1408 O O . ARG A 1 179 ? -14.300 -12.558 3.235 1.00 83.31 179 ARG A O 1
ATOM 1415 N N . SER A 1 180 ? -12.697 -11.020 2.983 1.00 76.62 180 SER A N 1
ATOM 1416 C CA . SER A 1 180 ? -12.569 -10.749 4.412 1.00 76.62 180 SER A CA 1
ATOM 1417 C C . SER A 1 180 ? -13.750 -9.925 4.941 1.00 76.62 180 SER A C 1
ATOM 1419 O O . SER A 1 180 ? -14.249 -8.992 4.304 1.00 76.62 180 SER A O 1
ATOM 1421 N N . GLY A 1 181 ? -14.228 -10.290 6.126 1.00 70.69 181 GLY A N 1
ATOM 1422 C CA . GLY A 1 181 ? -15.224 -9.542 6.882 1.00 70.69 181 GLY A CA 1
ATOM 1423 C C . GLY A 1 181 ? -14.729 -9.345 8.304 1.00 70.69 181 GLY A C 1
ATOM 1424 O O . GLY A 1 181 ? -14.143 -10.268 8.879 1.00 70.69 181 GLY A O 1
ATOM 1425 N N . SER A 1 182 ? -14.959 -8.152 8.837 1.00 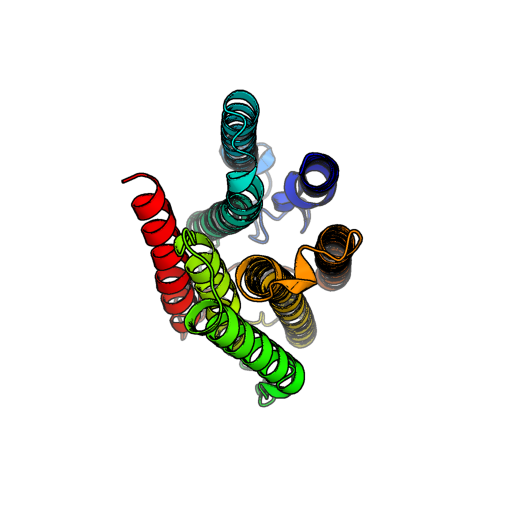71.19 182 SER A N 1
ATOM 1426 C CA . SER A 1 182 ? -14.801 -7.873 10.259 1.00 71.19 182 SER A CA 1
ATOM 1427 C C . SER A 1 182 ? -16.146 -8.088 10.951 1.00 71.19 182 SER A C 1
ATOM 1429 O O . SER A 1 182 ? -17.187 -7.955 10.302 1.00 71.19 182 SER A O 1
ATOM 1431 N N . PRO A 1 183 ? -16.155 -8.435 12.246 1.00 70.94 183 PRO A N 1
ATOM 1432 C CA . PRO A 1 183 ? -17.401 -8.514 12.994 1.00 70.94 183 PRO A CA 1
ATOM 1433 C C . PRO A 1 183 ? -18.146 -7.176 12.970 1.00 70.94 183 PRO A C 1
ATOM 1435 O O . PRO A 1 183 ? -17.524 -6.111 12.933 1.00 70.94 183 PRO A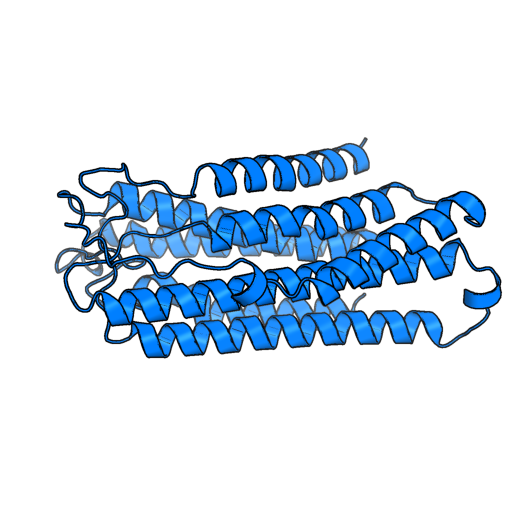 O 1
ATOM 1438 N N . LEU A 1 184 ? -19.477 -7.249 12.969 1.00 74.25 184 LEU A N 1
ATOM 1439 C CA . LEU A 1 184 ? -20.354 -6.085 13.015 1.00 74.25 184 LEU A CA 1
ATOM 1440 C C . LEU A 1 184 ? -20.981 -5.985 14.413 1.00 74.25 184 LEU A C 1
ATOM 1442 O O . LEU A 1 184 ? -21.466 -7.002 14.923 1.00 74.25 184 LEU A O 1
ATOM 1446 N N . PRO A 1 185 ? -20.952 -4.801 15.047 1.00 70.56 185 PRO A N 1
ATOM 1447 C CA . PRO A 1 185 ? -21.606 -4.596 16.331 1.00 70.56 185 PRO A CA 1
ATOM 1448 C C . PRO A 1 185 ? -23.135 -4.639 16.193 1.00 70.56 185 PRO A C 1
ATOM 1450 O O . PRO A 1 185 ? -23.685 -4.379 15.121 1.00 70.56 185 PRO A O 1
ATOM 1453 N N . LEU A 1 186 ? -23.814 -4.968 17.299 1.00 71.88 186 LEU A N 1
ATOM 1454 C CA . LEU A 1 186 ? -25.281 -4.927 17.416 1.00 71.88 186 LEU A CA 1
ATOM 1455 C C . LEU A 1 186 ? -25.841 -3.527 17.160 1.00 71.88 186 LEU A C 1
ATOM 1457 O O . LEU A 1 186 ? -26.908 -3.387 16.576 1.00 71.88 186 LEU A O 1
ATOM 1461 N N . ASP A 1 187 ? -25.127 -2.503 17.622 1.00 73.44 187 ASP A N 1
ATOM 1462 C CA . ASP A 1 187 ? -25.547 -1.122 17.445 1.00 73.44 187 ASP A CA 1
ATOM 1463 C C . ASP A 1 187 ? -25.198 -0.638 16.034 1.00 73.44 187 ASP A C 1
ATOM 1465 O O . ASP A 1 187 ? -24.056 -0.765 15.581 1.00 73.44 187 ASP A O 1
ATOM 1469 N N . ARG A 1 188 ? -26.200 -0.104 15.329 1.00 76.06 188 ARG A N 1
ATOM 1470 C CA . ARG A 1 188 ? -26.081 0.432 13.962 1.00 76.06 188 ARG A CA 1
ATOM 1471 C C . ARG A 1 188 ? -25.317 -0.492 13.006 1.00 76.06 188 ARG A C 1
ATOM 1473 O O . ARG A 1 188 ? -24.373 -0.080 12.324 1.00 76.06 188 ARG A O 1
ATOM 1480 N N . THR A 1 189 ? -25.697 -1.769 12.978 1.00 78.94 189 THR A N 1
ATOM 1481 C CA . THR A 1 189 ? -25.004 -2.819 12.213 1.00 78.94 189 THR A CA 1
ATOM 1482 C C . THR A 1 189 ? -24.900 -2.486 10.718 1.00 78.94 189 THR A C 1
ATOM 1484 O O . THR A 1 189 ? -23.850 -2.706 10.111 1.00 78.94 189 THR A O 1
ATOM 1487 N N . GLU A 1 190 ? -25.951 -1.914 10.124 1.00 81.69 190 GLU A N 1
ATOM 1488 C CA . GLU A 1 190 ? -25.978 -1.522 8.707 1.00 81.69 190 GLU A CA 1
ATOM 1489 C C . GLU A 1 190 ? -24.993 -0.390 8.391 1.00 81.69 190 GLU A C 1
ATOM 1491 O O . GLU A 1 190 ? -24.242 -0.477 7.421 1.00 81.69 190 GLU A O 1
ATOM 1496 N N . GLU A 1 191 ? -24.923 0.640 9.236 1.00 84.06 191 GLU A N 1
ATOM 1497 C CA . GLU A 1 191 ? -23.990 1.759 9.054 1.00 84.06 191 GLU A CA 1
ATOM 1498 C C . GLU A 1 191 ? -22.530 1.287 9.178 1.00 84.06 191 GLU A C 1
ATOM 1500 O O . GLU A 1 191 ? -21.665 1.668 8.381 1.00 84.06 191 GLU A O 1
ATOM 1505 N N . HIS A 1 192 ? -22.255 0.375 10.118 1.00 81.94 192 HIS A N 1
ATOM 1506 C CA . HIS A 1 192 ? -20.954 -0.284 10.230 1.00 81.94 192 HIS A CA 1
ATOM 1507 C C . HIS A 1 192 ? -20.618 -1.114 8.991 1.00 81.94 192 HIS A C 1
ATOM 1509 O O . HIS A 1 192 ? -19.477 -1.079 8.522 1.00 81.94 192 HIS A O 1
ATOM 1515 N N . TYR A 1 193 ? -21.593 -1.839 8.440 1.00 84.44 193 TYR A N 1
ATOM 1516 C CA . TYR A 1 193 ? -21.407 -2.606 7.214 1.00 84.44 193 TYR A CA 1
ATOM 1517 C C . TYR A 1 193 ? -21.084 -1.695 6.026 1.00 84.44 193 TYR A C 1
ATOM 1519 O O . TYR A 1 193 ? -20.102 -1.940 5.324 1.00 84.44 193 TYR A O 1
ATOM 1527 N N . GLN A 1 194 ? -21.834 -0.605 5.845 1.00 86.50 194 GLN A N 1
ATOM 1528 C CA . GLN A 1 194 ? -21.587 0.383 4.792 1.00 86.50 194 GLN A CA 1
ATOM 1529 C C . GLN A 1 194 ? -20.200 1.024 4.930 1.00 86.50 194 GLN A C 1
ATOM 1531 O O . GLN A 1 194 ? -19.466 1.142 3.948 1.00 86.50 194 GLN A O 1
ATOM 1536 N N . CYS A 1 195 ? -19.798 1.384 6.152 1.00 84.56 195 CYS A N 1
ATOM 1537 C CA . CYS A 1 195 ? -18.470 1.931 6.420 1.00 84.56 195 CYS A CA 1
ATOM 1538 C C . CYS A 1 195 ? -17.358 0.922 6.070 1.00 84.56 195 CYS A C 1
ATOM 1540 O O . CYS A 1 195 ? -16.384 1.273 5.396 1.00 84.56 195 CYS A O 1
ATOM 1542 N N . GLN A 1 196 ? -17.520 -0.354 6.446 1.00 84.62 196 GLN A N 1
ATOM 1543 C CA . GLN A 1 196 ? -16.587 -1.422 6.067 1.00 84.62 196 GLN A CA 1
ATOM 1544 C C . GLN A 1 196 ? -16.546 -1.659 4.551 1.00 84.62 196 GLN A C 1
ATOM 1546 O O . GLN A 1 196 ? -15.469 -1.920 4.007 1.00 84.62 196 GLN A O 1
ATOM 1551 N N . ASP A 1 197 ? -17.683 -1.570 3.859 1.00 88.19 197 ASP A N 1
ATOM 1552 C CA . ASP A 1 197 ? -17.744 -1.753 2.410 1.00 88.19 197 ASP A CA 1
ATOM 1553 C C . ASP A 1 197 ? -17.022 -0.633 1.655 1.00 88.19 197 ASP A C 1
ATOM 1555 O O . ASP A 1 197 ? -16.191 -0.895 0.781 1.00 88.19 197 ASP A O 1
ATOM 1559 N N . VAL A 1 198 ? -17.248 0.618 2.062 1.00 88.50 198 VAL A N 1
ATOM 1560 C CA . VAL A 1 198 ? -16.535 1.787 1.534 1.00 88.50 198 VAL A CA 1
ATOM 1561 C C . VAL A 1 198 ? -15.032 1.669 1.790 1.00 88.50 198 VAL A C 1
ATOM 1563 O O . VAL A 1 198 ? -14.234 1.874 0.871 1.00 88.50 198 VAL A O 1
ATOM 1566 N N . ALA A 1 199 ? -14.629 1.282 3.004 1.00 86.25 199 ALA A N 1
ATOM 1567 C CA . ALA A 1 199 ? -13.224 1.068 3.341 1.00 86.25 199 ALA A CA 1
ATOM 1568 C C . ALA A 1 199 ? -12.582 -0.006 2.448 1.00 86.25 199 ALA A C 1
ATOM 1570 O O . ALA A 1 199 ? -11.468 0.175 1.956 1.00 86.25 199 ALA A O 1
ATOM 1571 N N . ARG A 1 200 ? -13.295 -1.108 2.193 1.00 89.12 200 ARG A N 1
ATOM 1572 C CA . ARG A 1 200 ? -12.847 -2.192 1.311 1.00 89.12 200 ARG A CA 1
ATOM 1573 C C . ARG A 1 200 ? -12.683 -1.713 -0.130 1.00 89.12 200 ARG A C 1
ATOM 1575 O O . ARG A 1 200 ? -11.618 -1.931 -0.702 1.00 89.12 200 ARG A O 1
ATOM 1582 N N . ARG A 1 201 ? -13.683 -1.034 -0.704 1.00 91.06 201 ARG A N 1
ATOM 1583 C CA . ARG A 1 201 ? -13.606 -0.471 -2.068 1.00 91.06 201 ARG A CA 1
ATOM 1584 C C . ARG A 1 201 ? -12.423 0.481 -2.207 1.00 91.06 201 ARG A C 1
ATOM 1586 O O . ARG A 1 201 ? -11.648 0.366 -3.151 1.00 91.06 201 ARG A O 1
ATOM 1593 N N . ASN A 1 202 ? -12.244 1.364 -1.228 1.00 90.75 202 ASN A N 1
ATOM 1594 C CA . ASN A 1 202 ? -11.129 2.300 -1.193 1.00 90.75 202 ASN A CA 1
ATOM 1595 C C . ASN A 1 202 ? -9.771 1.579 -1.139 1.00 90.75 202 ASN A C 1
ATOM 1597 O O . ASN A 1 202 ? -8.875 1.902 -1.913 1.00 90.75 202 ASN A O 1
ATOM 1601 N N . ARG A 1 203 ? -9.611 0.558 -0.287 1.00 88.12 203 ARG A N 1
ATOM 1602 C CA . ARG A 1 203 ? -8.363 -0.223 -0.227 1.00 88.12 203 ARG A CA 1
ATOM 1603 C C . ARG A 1 203 ? -8.092 -0.999 -1.519 1.00 88.12 203 ARG A C 1
ATOM 1605 O O . ARG A 1 203 ? -6.952 -1.021 -1.968 1.00 88.12 203 ARG A O 1
ATOM 1612 N N . VAL A 1 204 ? -9.113 -1.574 -2.159 1.00 91.88 204 VAL A N 1
ATOM 1613 C CA . VAL A 1 204 ? -8.958 -2.221 -3.477 1.00 91.88 204 VAL A CA 1
ATOM 1614 C C . VAL A 1 204 ? -8.514 -1.203 -4.533 1.00 91.88 204 VAL A C 1
ATOM 1616 O O . VAL A 1 204 ? -7.598 -1.490 -5.298 1.00 91.88 204 VAL A O 1
ATOM 1619 N N . GLN A 1 205 ? -9.075 0.010 -4.535 1.00 91.94 205 GLN A N 1
ATOM 1620 C CA . GLN A 1 205 ? -8.623 1.089 -5.422 1.00 91.94 205 GLN A CA 1
ATOM 1621 C C . GLN A 1 205 ? -7.172 1.509 -5.152 1.00 91.94 205 GLN A C 1
ATOM 1623 O O . GLN A 1 205 ? -6.419 1.724 -6.101 1.00 91.94 205 GLN A O 1
ATOM 1628 N N . GLN A 1 206 ? -6.748 1.568 -3.886 1.00 90.00 206 GLN A N 1
ATOM 1629 C CA . GLN A 1 206 ? -5.346 1.822 -3.538 1.00 90.00 206 GLN A CA 1
ATOM 1630 C C . GLN A 1 206 ? -4.429 0.717 -4.068 1.00 90.00 206 GLN A C 1
ATOM 1632 O O . GLN A 1 206 ? -3.425 1.012 -4.707 1.00 90.00 206 GLN A O 1
ATOM 1637 N N . MET A 1 207 ? -4.796 -0.555 -3.875 1.00 90.31 207 MET A N 1
ATOM 1638 C CA . MET A 1 207 ? -4.039 -1.688 -4.417 1.00 90.31 207 MET A CA 1
ATOM 1639 C C . MET A 1 207 ? -4.015 -1.686 -5.951 1.00 90.31 207 MET A C 1
ATOM 1641 O O . MET A 1 207 ? -3.009 -2.076 -6.537 1.00 90.31 207 MET A O 1
ATOM 1645 N N . ASN A 1 208 ? -5.085 -1.233 -6.614 1.00 92.06 208 ASN A N 1
ATOM 1646 C CA . ASN A 1 208 ? -5.112 -1.067 -8.069 1.00 92.06 208 ASN A CA 1
ATOM 1647 C C . ASN A 1 208 ? -4.107 -0.009 -8.521 1.00 92.06 208 ASN A C 1
ATOM 1649 O O . ASN A 1 208 ? -3.261 -0.307 -9.357 1.00 92.06 208 ASN A O 1
ATOM 1653 N N . ALA A 1 209 ? -4.170 1.202 -7.964 1.00 91.00 209 ALA A N 1
ATOM 1654 C CA . ALA A 1 209 ? -3.255 2.277 -8.338 1.00 91.00 209 ALA A CA 1
ATOM 1655 C C . ALA A 1 209 ? -1.793 1.918 -8.013 1.00 91.00 209 ALA A C 1
ATOM 1657 O O . ALA A 1 209 ? -0.910 2.134 -8.840 1.00 91.00 209 ALA A O 1
ATOM 1658 N N . PHE A 1 210 ? -1.548 1.289 -6.859 1.00 87.75 210 PHE A N 1
ATOM 1659 C CA . PHE A 1 210 ? -0.227 0.783 -6.491 1.00 87.75 210 PHE A CA 1
ATOM 1660 C C . PHE A 1 210 ? 0.264 -0.284 -7.477 1.00 87.75 210 PHE A C 1
ATOM 1662 O O . PHE A 1 210 ? 1.379 -0.178 -7.966 1.00 87.75 210 PHE A O 1
ATOM 1669 N N . GLY A 1 211 ? -0.566 -1.262 -7.852 1.00 89.81 211 GLY A N 1
ATOM 1670 C CA . GLY A 1 211 ? -0.194 -2.272 -8.849 1.00 89.81 211 GLY A CA 1
ATOM 1671 C C . GLY A 1 211 ? 0.112 -1.675 -10.223 1.00 89.81 211 GLY A C 1
ATOM 1672 O O . GLY A 1 211 ? 1.137 -1.996 -10.819 1.00 89.81 211 GLY A O 1
ATOM 1673 N N . TRP A 1 212 ? -0.726 -0.747 -10.693 1.00 92.75 212 TRP A N 1
ATOM 1674 C CA . TRP A 1 212 ? -0.534 -0.054 -11.970 1.00 92.75 212 TRP A CA 1
ATOM 1675 C C . TRP A 1 212 ? 0.768 0.742 -12.035 1.00 92.75 212 TRP A C 1
ATOM 1677 O O . TRP A 1 212 ? 1.393 0.789 -13.093 1.00 92.75 212 TRP A O 1
ATOM 1687 N N . PHE A 1 213 ? 1.218 1.312 -10.916 1.00 89.12 213 PHE A N 1
ATOM 1688 C CA . PHE A 1 213 ? 2.518 1.973 -10.840 1.00 89.12 213 PHE A CA 1
ATOM 1689 C C . PHE A 1 213 ? 3.664 1.016 -11.217 1.0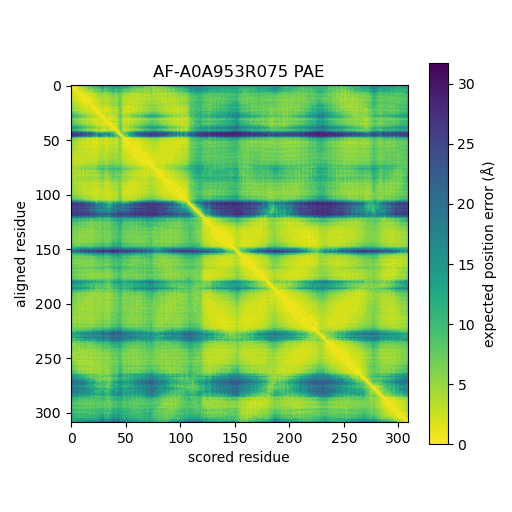0 89.12 213 PHE A C 1
ATOM 1691 O O . PHE A 1 213 ? 4.479 1.353 -12.073 1.00 89.12 213 PHE A O 1
ATOM 1698 N N . PHE A 1 214 ? 3.686 -0.204 -10.667 1.00 88.62 214 PHE A N 1
ATOM 1699 C CA . PHE A 1 214 ? 4.715 -1.202 -11.000 1.00 88.62 214 PHE A CA 1
ATOM 1700 C C . PHE A 1 214 ? 4.562 -1.776 -12.408 1.00 88.62 214 PHE A C 1
ATOM 1702 O O . PHE A 1 214 ? 5.569 -2.018 -13.068 1.00 88.62 214 PHE A O 1
ATOM 1709 N N . VAL A 1 215 ? 3.330 -1.947 -12.903 1.00 92.69 215 VAL A N 1
ATOM 1710 C CA . VAL A 1 215 ? 3.083 -2.376 -14.293 1.00 92.69 215 VAL A CA 1
ATOM 1711 C C . VAL A 1 215 ? 3.649 -1.356 -15.282 1.00 92.69 215 VAL A C 1
ATOM 1713 O O . VAL A 1 215 ? 4.337 -1.739 -16.224 1.00 92.69 215 VAL A O 1
ATOM 1716 N N . VAL A 1 216 ? 3.412 -0.059 -15.060 1.00 92.12 216 VAL A N 1
ATOM 1717 C CA . VAL A 1 216 ? 3.935 1.009 -15.927 1.00 92.12 216 VAL A CA 1
ATOM 1718 C C . VAL A 1 216 ? 5.459 1.087 -15.865 1.00 92.12 216 VAL A C 1
ATOM 1720 O O . VAL A 1 216 ? 6.092 1.254 -16.905 1.00 92.12 216 VAL A O 1
ATOM 1723 N N . ILE A 1 217 ? 6.057 0.936 -14.678 1.00 88.38 217 ILE A N 1
ATOM 1724 C CA . ILE A 1 217 ? 7.520 0.908 -14.530 1.00 88.38 217 ILE A CA 1
ATOM 1725 C C . ILE A 1 217 ? 8.120 -0.292 -15.265 1.00 88.38 217 ILE A C 1
ATOM 1727 O O . ILE A 1 217 ? 9.061 -0.112 -16.036 1.00 88.38 217 ILE A O 1
ATOM 1731 N N . LEU A 1 218 ? 7.559 -1.491 -15.077 1.00 91.06 218 LEU A N 1
ATOM 1732 C CA . LEU A 1 218 ? 7.993 -2.705 -15.771 1.00 91.06 218 LEU A CA 1
ATOM 1733 C C . LEU A 1 218 ? 7.900 -2.538 -17.290 1.00 91.06 218 LEU A C 1
ATOM 1735 O O . LEU A 1 218 ? 8.845 -2.861 -18.004 1.00 91.06 218 LEU A O 1
ATOM 1739 N N . PHE A 1 219 ? 6.779 -2.010 -17.777 1.00 92.44 219 PHE A N 1
ATOM 1740 C CA . PHE A 1 219 ? 6.554 -1.821 -19.204 1.00 92.44 219 PHE A CA 1
ATOM 1741 C C . PHE A 1 219 ? 7.501 -0.779 -19.809 1.00 92.44 219 PHE A C 1
ATOM 1743 O O . PHE A 1 219 ? 8.091 -1.017 -20.863 1.00 92.44 219 PHE A O 1
ATOM 1750 N N . GLY A 1 220 ? 7.719 0.344 -19.118 1.00 89.19 220 GLY A N 1
ATOM 1751 C CA . GLY A 1 220 ? 8.699 1.350 -19.526 1.00 89.19 220 GLY A CA 1
ATOM 1752 C C . GLY A 1 220 ? 10.126 0.795 -19.560 1.00 89.19 220 GLY A C 1
ATOM 1753 O O . GLY A 1 220 ? 10.859 1.043 -20.517 1.00 89.19 220 GLY A O 1
ATOM 1754 N N . TYR A 1 221 ? 10.499 -0.014 -18.562 1.00 88.12 221 TYR A N 1
ATOM 1755 C CA . TYR A 1 221 ? 11.785 -0.715 -18.525 1.00 88.12 221 TYR A CA 1
ATOM 1756 C C . TYR A 1 221 ? 11.934 -1.686 -19.706 1.00 88.12 221 TYR A C 1
ATOM 1758 O O . TYR A 1 221 ? 12.935 -1.648 -20.423 1.00 88.12 221 TYR A O 1
ATOM 1766 N N . ALA A 1 222 ? 10.916 -2.513 -19.957 1.00 90.69 222 ALA A N 1
ATOM 1767 C CA . ALA A 1 222 ? 10.912 -3.478 -21.051 1.00 90.69 222 ALA A CA 1
ATOM 1768 C C . ALA A 1 222 ? 11.027 -2.815 -22.427 1.00 90.69 222 ALA A C 1
ATOM 1770 O O . ALA A 1 222 ? 11.795 -3.282 -23.262 1.00 90.69 222 ALA A O 1
ATOM 1771 N N . LEU A 1 223 ? 10.334 -1.698 -22.658 1.00 89.06 223 LEU A N 1
ATOM 1772 C CA . LEU A 1 223 ? 10.469 -0.940 -23.903 1.00 89.06 223 LEU A CA 1
ATOM 1773 C C . LEU A 1 223 ? 11.865 -0.342 -24.064 1.00 89.06 223 LEU A C 1
ATOM 1775 O O . LEU A 1 223 ? 12.445 -0.418 -25.143 1.00 89.06 223 LEU A O 1
ATOM 1779 N N . TRP A 1 224 ? 12.433 0.224 -23.001 1.00 86.06 224 TRP A N 1
ATOM 1780 C CA . TRP A 1 224 ? 13.763 0.828 -23.059 1.00 86.06 224 TRP A CA 1
ATOM 1781 C C . TRP A 1 224 ? 14.866 -0.193 -23.381 1.00 86.06 224 TRP A C 1
ATOM 1783 O O . TRP A 1 224 ? 15.788 0.080 -24.162 1.00 86.06 224 TRP A O 1
ATOM 1793 N N . HIS A 1 225 ? 14.772 -1.385 -22.790 1.00 84.81 225 HIS A N 1
ATOM 1794 C CA . HIS A 1 225 ? 15.782 -2.433 -22.936 1.00 84.81 225 HIS A CA 1
ATOM 1795 C C . HIS A 1 225 ? 15.530 -3.381 -24.112 1.00 84.81 225 HIS A C 1
ATOM 1797 O O . HIS A 1 225 ? 16.505 -3.868 -24.685 1.00 84.81 225 HIS A O 1
ATOM 1803 N N . GLY A 1 226 ? 14.267 -3.601 -24.483 1.00 83.38 226 GLY A N 1
ATOM 1804 C CA . GLY A 1 226 ? 13.840 -4.538 -25.520 1.00 83.38 226 GLY A CA 1
ATOM 1805 C C . GLY A 1 226 ? 13.442 -3.905 -26.856 1.00 83.38 226 GLY A C 1
ATOM 1806 O O . GLY A 1 226 ? 13.239 -4.629 -27.818 1.00 83.38 226 GLY A O 1
ATOM 1807 N N . TRP A 1 227 ? 13.319 -2.579 -26.978 1.00 82.69 227 TRP A N 1
ATOM 1808 C CA . TRP A 1 227 ? 12.959 -1.945 -28.254 1.00 82.69 227 TRP A CA 1
ATOM 1809 C C . TRP A 1 227 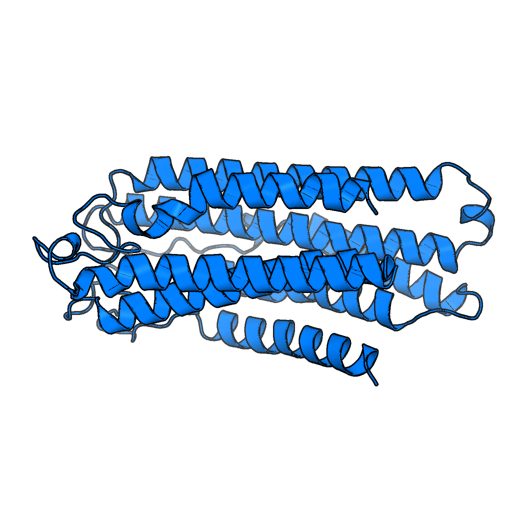? 14.026 -0.926 -28.693 1.00 82.69 227 TRP A C 1
ATOM 1811 O O . TRP A 1 227 ? 14.081 0.184 -28.161 1.00 82.69 227 TRP A O 1
ATOM 1821 N N . PRO A 1 228 ? 14.876 -1.240 -29.693 1.00 75.31 228 PRO A N 1
ATOM 1822 C CA . PRO A 1 228 ? 15.984 -0.370 -30.104 1.00 75.31 228 PRO A CA 1
ATOM 1823 C C . PRO A 1 228 ? 15.560 1.061 -30.467 1.00 75.31 228 PRO A C 1
ATOM 1825 O O . PRO A 1 228 ? 16.202 2.021 -30.042 1.00 75.31 228 PRO A O 1
ATOM 1828 N N . SER A 1 229 ? 14.433 1.233 -31.168 1.00 77.56 229 SER A N 1
ATOM 1829 C CA . SER A 1 229 ? 13.921 2.561 -31.550 1.00 77.56 229 SER A CA 1
ATOM 1830 C C . SER A 1 229 ? 13.326 3.361 -30.382 1.00 77.56 229 SER A C 1
ATOM 1832 O O . SER A 1 229 ? 13.025 4.538 -30.532 1.00 77.56 229 SER A O 1
ATOM 1834 N N . ALA A 1 230 ? 13.132 2.759 -29.208 1.00 73.56 230 ALA A N 1
ATOM 1835 C CA . ALA A 1 230 ? 12.562 3.427 -28.044 1.00 73.56 230 ALA A CA 1
ATOM 1836 C C . ALA A 1 230 ? 13.623 4.319 -27.396 1.00 73.56 230 ALA A C 1
ATOM 1838 O O . ALA A 1 230 ? 13.310 5.399 -26.901 1.00 73.56 230 ALA A O 1
ATOM 1839 N N . ARG A 1 231 ? 14.897 3.910 -27.495 1.00 71.25 231 ARG A N 1
ATOM 1840 C CA . ARG A 1 231 ? 16.062 4.694 -27.062 1.00 71.25 231 ARG A CA 1
ATOM 1841 C C . ARG A 1 231 ? 16.266 5.949 -27.906 1.00 71.25 231 ARG A C 1
ATOM 1843 O O . ARG A 1 231 ? 16.811 6.930 -27.415 1.00 71.25 231 ARG A O 1
ATOM 1850 N N . THR A 1 232 ? 15.816 5.930 -29.161 1.00 76.81 232 THR A N 1
ATOM 1851 C CA . THR A 1 232 ? 15.935 7.067 -30.082 1.00 76.81 232 THR A CA 1
ATOM 1852 C C . THR A 1 232 ? 14.797 8.080 -29.946 1.00 76.81 232 THR A C 1
ATOM 1854 O O . THR A 1 232 ? 14.842 9.113 -30.605 1.00 76.81 232 THR A O 1
ATOM 1857 N N . VAL A 1 233 ? 13.784 7.824 -29.105 1.00 82.62 233 VAL A N 1
ATOM 1858 C CA . VAL A 1 233 ? 12.676 8.761 -28.857 1.00 82.62 233 VAL A CA 1
ATOM 1859 C C . VAL A 1 233 ? 12.976 9.590 -27.597 1.00 82.62 233 VAL A C 1
ATOM 1861 O O . VAL A 1 233 ? 12.778 9.102 -26.482 1.00 82.62 233 VAL A O 1
ATOM 1864 N N . PRO A 1 234 ? 13.399 10.864 -27.725 1.00 74.56 234 PRO A N 1
ATOM 1865 C CA . PRO A 1 234 ? 13.886 11.668 -26.596 1.00 74.56 234 PRO A CA 1
ATOM 1866 C C . PRO A 1 234 ? 12.818 11.993 -25.532 1.00 74.56 234 PRO A C 1
ATOM 1868 O O . PRO A 1 234 ? 13.156 12.385 -24.417 1.00 74.56 234 PRO A O 1
ATOM 1871 N N . GLY A 1 235 ? 11.528 11.808 -25.835 1.00 83.12 235 GLY A N 1
ATOM 1872 C CA . GLY A 1 235 ? 10.419 12.054 -24.903 1.00 83.12 235 GLY A CA 1
ATOM 1873 C C . GLY A 1 235 ? 9.922 10.828 -24.131 1.00 83.12 235 GLY A C 1
ATOM 1874 O O . GLY A 1 235 ? 9.172 10.981 -23.167 1.00 83.12 235 GLY A O 1
ATOM 1875 N N . LEU A 1 236 ? 10.316 9.613 -24.524 1.00 82.81 236 LEU A N 1
ATOM 1876 C CA . LEU A 1 236 ? 9.716 8.388 -23.992 1.00 82.81 236 LEU A CA 1
ATOM 1877 C C . LEU A 1 236 ? 9.953 8.196 -22.477 1.00 82.81 236 LEU A C 1
ATOM 1879 O O . LEU A 1 236 ? 8.984 7.915 -21.767 1.00 82.81 236 LEU A O 1
ATOM 1883 N N . PRO A 1 237 ? 11.166 8.424 -21.927 1.00 81.56 237 PRO A N 1
ATOM 1884 C CA . PRO A 1 237 ? 11.392 8.324 -20.481 1.00 81.56 237 PRO A CA 1
ATOM 1885 C C . PRO A 1 237 ? 10.569 9.335 -19.675 1.00 81.56 237 PRO A C 1
ATOM 1887 O O . PRO A 1 237 ? 10.072 9.019 -18.594 1.00 81.56 237 PRO A O 1
ATOM 1890 N N . TRP A 1 238 ? 10.393 10.545 -20.213 1.00 83.62 238 TRP A N 1
ATOM 1891 C CA . TRP A 1 238 ? 9.608 11.603 -19.579 1.00 83.62 238 TRP A CA 1
ATOM 1892 C C . TRP A 1 238 ? 8.119 11.280 -19.565 1.00 83.62 238 TRP A C 1
ATOM 1894 O O . TRP A 1 238 ? 7.453 11.547 -18.567 1.00 83.62 238 TRP A O 1
ATOM 1904 N N . LEU A 1 239 ? 7.614 10.645 -20.624 1.00 88.06 239 LEU A N 1
ATOM 1905 C CA . LEU A 1 239 ? 6.243 10.152 -20.674 1.00 88.06 239 LEU A CA 1
ATOM 1906 C C . LEU A 1 239 ? 6.003 9.092 -19.593 1.00 88.06 239 LEU A C 1
ATOM 1908 O O . LEU A 1 239 ? 5.066 9.233 -18.812 1.00 88.06 239 LEU A O 1
ATOM 1912 N N . PHE A 1 240 ? 6.873 8.083 -19.477 1.00 85.31 240 PHE A N 1
ATOM 1913 C CA . PHE A 1 240 ? 6.741 7.057 -18.433 1.00 85.31 240 PHE A CA 1
ATOM 1914 C C . PHE A 1 240 ? 6.855 7.634 -17.023 1.00 85.31 240 PHE A C 1
ATOM 1916 O O . PHE A 1 240 ? 6.062 7.281 -16.150 1.00 85.31 240 PHE A O 1
ATOM 1923 N N . MET A 1 241 ? 7.786 8.566 -16.805 1.00 82.06 241 MET A N 1
ATOM 1924 C CA . MET A 1 241 ? 7.900 9.288 -15.538 1.00 82.06 241 MET A CA 1
ATOM 1925 C C . MET A 1 241 ? 6.624 10.081 -15.228 1.00 82.06 241 MET A C 1
ATOM 1927 O O . MET A 1 241 ? 6.117 10.015 -14.110 1.00 82.06 241 MET A O 1
ATOM 1931 N N . GLY A 1 242 ? 6.076 10.796 -16.213 1.00 85.69 242 GLY A N 1
ATOM 1932 C CA . GLY A 1 242 ? 4.835 11.556 -16.077 1.00 85.69 242 GLY A CA 1
ATOM 1933 C C . GLY A 1 242 ? 3.641 10.667 -15.734 1.00 85.69 242 GLY A C 1
ATOM 1934 O O . GLY A 1 242 ? 2.899 10.977 -14.804 1.00 85.69 242 GLY A O 1
ATOM 1935 N N . VAL A 1 243 ? 3.494 9.525 -16.412 1.00 90.19 243 VAL A N 1
ATOM 1936 C CA . VAL A 1 243 ? 2.441 8.537 -16.119 1.00 90.19 243 VAL A CA 1
ATOM 1937 C C . VAL A 1 243 ? 2.617 7.949 -14.717 1.00 90.19 243 VAL A C 1
ATOM 1939 O O . VAL A 1 243 ? 1.651 7.886 -13.959 1.00 90.19 243 VAL A O 1
ATOM 1942 N N . ALA A 1 244 ? 3.837 7.571 -14.328 1.00 85.81 244 ALA A N 1
ATOM 1943 C CA . ALA A 1 244 ? 4.116 7.040 -12.994 1.00 85.81 244 ALA A CA 1
ATOM 1944 C C . ALA A 1 244 ? 3.795 8.063 -11.886 1.00 85.81 244 ALA A C 1
ATOM 1946 O O . ALA A 1 244 ? 3.171 7.716 -10.880 1.00 85.81 244 ALA A O 1
ATOM 1947 N N . LEU A 1 245 ? 4.157 9.335 -12.088 1.00 84.69 245 LEU A N 1
ATOM 1948 C CA . LEU A 1 245 ? 3.814 10.429 -11.175 1.00 84.69 245 LEU A CA 1
ATOM 1949 C C . LEU A 1 245 ? 2.304 10.686 -11.128 1.00 84.69 245 LEU A C 1
ATOM 1951 O O . LEU A 1 245 ? 1.765 10.894 -10.043 1.00 84.69 245 LEU A O 1
ATOM 1955 N N . ALA A 1 246 ? 1.608 10.623 -12.264 1.00 89.62 246 ALA A N 1
ATOM 1956 C CA . ALA A 1 246 ? 0.156 10.767 -12.317 1.00 89.62 246 ALA A CA 1
ATOM 1957 C C . ALA A 1 246 ? -0.556 9.638 -11.554 1.00 89.62 246 ALA A C 1
ATOM 1959 O O . ALA A 1 246 ? -1.472 9.911 -10.777 1.00 89.62 246 ALA A O 1
ATOM 1960 N N . ILE A 1 247 ? -0.102 8.388 -11.703 1.00 90.19 247 ILE A N 1
ATOM 1961 C CA . ILE A 1 247 ? -0.623 7.240 -10.945 1.00 90.19 247 ILE A CA 1
ATOM 1962 C C . ILE A 1 247 ? -0.368 7.420 -9.446 1.00 90.19 247 ILE A C 1
ATOM 1964 O O . ILE A 1 247 ? -1.272 7.189 -8.645 1.00 90.19 247 ILE A O 1
ATOM 1968 N N . MET A 1 248 ? 0.822 7.882 -9.052 1.00 83.88 248 MET A N 1
ATOM 1969 C CA . MET A 1 248 ? 1.121 8.187 -7.650 1.00 83.88 248 MET A CA 1
ATOM 1970 C C . MET A 1 248 ? 0.250 9.321 -7.099 1.00 83.88 248 MET A C 1
ATOM 1972 O O . MET A 1 248 ? -0.296 9.201 -6.004 1.00 83.88 248 MET A O 1
ATOM 1976 N N . GLY A 1 249 ? 0.061 10.403 -7.856 1.00 86.62 249 GLY A N 1
ATOM 1977 C CA . GLY A 1 249 ? -0.845 11.489 -7.485 1.00 86.62 249 GLY A CA 1
ATOM 1978 C C . GLY A 1 249 ? -2.287 11.004 -7.328 1.00 86.62 249 GLY A C 1
ATOM 1979 O O . GLY A 1 249 ? -2.946 11.323 -6.338 1.00 86.62 249 GLY A O 1
ATOM 1980 N N . TYR A 1 250 ? -2.752 10.157 -8.247 1.00 90.88 250 TYR A N 1
ATOM 1981 C CA . TYR A 1 250 ? -4.056 9.506 -8.157 1.00 90.88 250 TYR A CA 1
ATOM 1982 C C . TYR A 1 250 ? -4.171 8.607 -6.919 1.00 90.88 250 TYR A C 1
ATOM 1984 O O . TYR A 1 250 ? -5.148 8.723 -6.178 1.00 90.88 250 TYR A O 1
ATOM 1992 N N . LEU A 1 251 ? -3.163 7.773 -6.636 1.00 88.00 251 LEU A N 1
ATOM 1993 C CA . LEU A 1 251 ? -3.109 6.948 -5.427 1.00 88.00 251 LEU A CA 1
ATOM 1994 C C . LEU A 1 251 ? -3.261 7.816 -4.171 1.00 88.00 251 LEU A C 1
ATOM 1996 O O . LEU A 1 251 ? -4.050 7.480 -3.290 1.00 88.00 251 LEU A O 1
ATOM 2000 N N . MET A 1 252 ? -2.576 8.960 -4.104 1.00 85.62 252 MET A N 1
ATOM 2001 C CA . MET A 1 252 ? -2.687 9.882 -2.968 1.00 85.62 252 MET A CA 1
ATOM 2002 C C . MET A 1 252 ? -4.077 10.505 -2.846 1.00 85.62 252 MET A C 1
ATOM 2004 O O . MET A 1 252 ? -4.617 10.596 -1.742 1.00 85.62 252 MET A O 1
ATOM 2008 N N . ILE A 1 253 ? -4.696 10.887 -3.964 1.00 89.00 253 ILE A N 1
ATOM 2009 C CA . ILE A 1 253 ? -6.080 11.376 -3.974 1.00 89.00 253 ILE A CA 1
ATOM 2010 C C . ILE A 1 253 ? -7.026 10.305 -3.421 1.00 89.00 253 ILE A C 1
ATOM 2012 O O . ILE A 1 253 ? -7.860 10.622 -2.572 1.00 89.00 253 ILE A O 1
ATOM 2016 N N . VAL A 1 254 ? -6.882 9.049 -3.853 1.00 89.69 254 VAL A N 1
ATOM 2017 C CA . VAL A 1 254 ? -7.688 7.920 -3.362 1.00 89.69 254 VAL A CA 1
ATOM 2018 C C . VAL A 1 254 ? -7.475 7.720 -1.861 1.00 89.69 254 VAL A C 1
ATOM 2020 O O . VAL A 1 254 ? -8.452 7.680 -1.114 1.00 89.69 254 VAL A O 1
ATOM 2023 N N . VAL A 1 255 ? -6.224 7.682 -1.390 1.00 86.19 255 VAL A N 1
ATOM 2024 C CA . VAL A 1 255 ? -5.896 7.547 0.041 1.00 86.19 255 VAL A CA 1
ATOM 2025 C C . VAL A 1 255 ? -6.553 8.658 0.861 1.00 86.19 255 VAL A C 1
ATOM 2027 O O . VAL A 1 255 ? -7.326 8.371 1.776 1.00 86.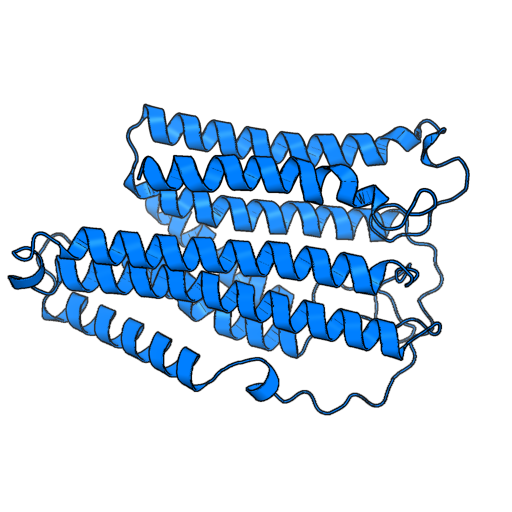19 255 VAL A O 1
ATOM 2030 N N . PHE A 1 256 ? -6.322 9.927 0.518 1.00 86.88 256 PHE A N 1
ATOM 2031 C CA . PHE A 1 256 ? -6.834 11.051 1.304 1.00 86.88 256 PHE A CA 1
ATOM 2032 C C . PHE A 1 256 ? -8.351 11.197 1.230 1.00 86.88 256 PHE A C 1
ATOM 2034 O O . PHE A 1 256 ? -8.991 11.514 2.236 1.00 86.88 256 PHE A O 1
ATOM 2041 N N . ARG A 1 257 ? -8.952 10.973 0.057 1.00 89.00 257 ARG A N 1
ATOM 2042 C CA . ARG A 1 257 ? -10.410 10.998 -0.096 1.00 89.00 257 ARG A CA 1
ATOM 2043 C C . ARG A 1 257 ? -11.049 9.876 0.711 1.00 89.00 257 ARG A C 1
ATOM 2045 O O . ARG A 1 257 ? -12.017 10.133 1.424 1.00 89.00 257 ARG A O 1
ATOM 2052 N N . GLY A 1 258 ? -10.483 8.676 0.639 1.00 86.44 258 GLY A N 1
ATOM 2053 C CA . GLY A 1 258 ? -10.935 7.520 1.394 1.00 86.44 258 GLY A CA 1
ATOM 2054 C C . GLY A 1 258 ? -10.844 7.730 2.900 1.00 86.44 258 GLY A C 1
ATOM 2055 O O . GLY A 1 258 ? -11.825 7.511 3.604 1.00 86.44 258 GLY A O 1
ATOM 2056 N N . GLU A 1 259 ? -9.718 8.242 3.401 1.00 83.38 259 GLU A N 1
ATOM 2057 C CA . GLU A 1 259 ? -9.559 8.570 4.823 1.00 83.38 259 GLU A CA 1
ATOM 2058 C C . GLU A 1 259 ? -10.571 9.618 5.294 1.00 83.38 259 GLU A C 1
ATOM 2060 O O . GLU A 1 259 ? -11.202 9.450 6.340 1.00 83.38 259 GLU A O 1
ATOM 2065 N N . ARG A 1 260 ? -10.796 10.675 4.505 1.00 85.69 260 ARG A N 1
ATOM 2066 C CA . ARG A 1 260 ? -11.816 11.690 4.812 1.00 85.69 260 ARG A CA 1
ATOM 2067 C C . ARG A 1 260 ? -13.225 11.107 4.808 1.00 85.69 260 ARG A C 1
ATOM 2069 O O . ARG A 1 260 ? -14.022 11.462 5.672 1.00 85.69 260 ARG A O 1
ATOM 2076 N N . GLN A 1 261 ? -13.541 10.231 3.859 1.00 86.94 261 GLN A N 1
ATOM 2077 C CA . GLN A 1 261 ? -14.850 9.589 3.775 1.00 86.94 261 GLN A CA 1
ATOM 2078 C C . GLN A 1 261 ? -15.083 8.654 4.966 1.00 86.94 261 GLN A C 1
ATOM 2080 O O . GLN A 1 261 ? -16.105 8.778 5.635 1.00 86.94 261 GLN A O 1
ATOM 2085 N N . MET A 1 262 ? -14.105 7.806 5.299 1.00 83.25 262 MET A N 1
ATOM 2086 C CA . MET A 1 262 ? -14.167 6.929 6.472 1.00 83.25 262 MET A CA 1
ATOM 2087 C C . MET A 1 262 ? -14.244 7.730 7.777 1.00 83.25 262 MET A C 1
ATOM 2089 O O . MET A 1 262 ? -14.981 7.352 8.678 1.00 83.25 262 MET A O 1
ATOM 2093 N N . ALA A 1 263 ? -13.545 8.870 7.883 1.00 80.75 263 ALA A N 1
ATOM 2094 C CA . ALA A 1 263 ? -13.654 9.755 9.047 1.00 80.75 263 ALA A CA 1
ATOM 2095 C C . ALA A 1 263 ? -15.059 10.350 9.207 1.00 80.75 263 ALA A C 1
ATOM 2097 O O . ALA A 1 263 ? -15.507 10.533 10.331 1.00 80.75 263 ALA A O 1
ATOM 2098 N N . ARG A 1 264 ? -15.732 10.687 8.100 1.00 84.12 264 ARG A N 1
ATOM 2099 C CA . ARG A 1 264 ? -17.092 11.240 8.128 1.00 84.12 264 ARG A CA 1
ATOM 2100 C C . ARG A 1 264 ? -18.117 10.171 8.486 1.00 84.12 264 ARG A C 1
ATOM 2102 O O . ARG A 1 264 ? -18.921 10.406 9.372 1.00 84.12 264 ARG A O 1
ATOM 2109 N N . MET A 1 265 ? -18.054 9.009 7.835 1.00 83.00 265 MET A N 1
ATOM 2110 C CA . MET A 1 265 ? -18.994 7.908 8.080 1.00 83.00 265 MET A CA 1
ATOM 2111 C C . MET A 1 265 ? -18.795 7.273 9.458 1.00 83.00 265 MET A C 1
ATOM 2113 O O . MET A 1 265 ? -19.755 6.878 10.098 1.00 83.00 265 MET A O 1
ATOM 2117 N N . GLY A 1 266 ? -17.548 7.183 9.924 1.00 75.94 266 GLY A N 1
ATOM 2118 C CA . GLY A 1 266 ? -17.212 6.598 11.219 1.00 75.94 266 GLY A CA 1
ATOM 2119 C C . GLY A 1 266 ? -17.293 7.559 12.403 1.00 75.94 266 GLY A C 1
ATOM 2120 O O . GLY A 1 266 ? -16.994 7.131 13.509 1.00 75.94 266 GLY A O 1
ATOM 2121 N N . ARG A 1 267 ? -17.638 8.842 12.203 1.00 75.94 267 ARG A N 1
ATOM 2122 C CA . ARG A 1 267 ? -17.663 9.835 13.293 1.00 75.94 267 ARG A CA 1
ATOM 2123 C C . ARG A 1 267 ? -18.706 9.491 14.353 1.00 75.94 267 ARG A C 1
ATOM 2125 O O . ARG A 1 267 ? -18.412 9.591 15.538 1.00 75.94 267 ARG A O 1
ATOM 2132 N N . ASP A 1 268 ? -19.885 9.079 13.903 1.00 76.06 268 ASP A N 1
ATOM 2133 C CA . ASP A 1 268 ? -21.034 8.812 14.772 1.00 76.06 268 ASP A CA 1
ATOM 2134 C C . ASP A 1 268 ? -21.158 7.318 15.118 1.00 76.06 268 ASP A C 1
ATOM 2136 O O . ASP A 1 268 ? -22.051 6.910 15.859 1.00 76.06 268 ASP A O 1
ATOM 2140 N N . LEU A 1 269 ? -20.241 6.496 14.596 1.00 75.81 269 LEU A N 1
ATOM 2141 C CA . LEU A 1 269 ? -20.186 5.062 14.841 1.00 75.81 269 LEU A CA 1
ATOM 2142 C C . LEU A 1 269 ? -19.232 4.762 15.990 1.00 75.81 269 LEU A C 1
ATOM 2144 O O . LEU A 1 269 ? -18.030 5.029 15.908 1.00 75.81 269 LEU A O 1
ATOM 2148 N N . ARG A 1 270 ? -19.755 4.147 17.055 1.00 73.75 270 ARG A N 1
ATOM 2149 C CA . ARG A 1 270 ? -18.901 3.605 18.112 1.00 73.75 270 ARG A CA 1
ATOM 2150 C C . ARG A 1 270 ? -18.070 2.450 17.548 1.00 73.75 270 ARG A C 1
ATOM 2152 O O . ARG A 1 270 ? -18.640 1.490 17.037 1.00 73.75 270 ARG A O 1
ATOM 2159 N N . PRO A 1 271 ? -16.734 2.501 17.641 1.00 69.12 271 PRO A N 1
ATOM 2160 C CA . PRO A 1 271 ? -15.890 1.454 17.093 1.00 69.12 271 PRO A CA 1
ATOM 2161 C C . PRO A 1 271 ? -16.129 0.123 17.817 1.00 69.12 271 PRO A C 1
ATOM 2163 O O . PRO A 1 271 ? -16.389 0.080 19.019 1.00 69.12 271 PRO A O 1
ATOM 2166 N N . SER A 1 272 ? -15.999 -0.988 17.087 1.00 67.31 272 SER A N 1
ATOM 2167 C CA . SER A 1 272 ? -16.086 -2.322 17.681 1.00 67.31 272 SER A CA 1
ATOM 2168 C C . SER A 1 272 ? -14.924 -2.530 18.659 1.00 67.31 272 SER A C 1
ATOM 2170 O O . SER A 1 272 ? -13.760 -2.618 18.230 1.00 67.31 272 SER A O 1
ATOM 2172 N N . SER A 1 273 ? -15.253 -2.645 19.947 1.00 60.75 273 SER A N 1
ATOM 2173 C CA . SER A 1 273 ? -14.296 -2.831 21.044 1.00 60.75 273 SER A CA 1
ATOM 2174 C C . SER A 1 273 ? -13.458 -4.101 20.884 1.00 60.75 273 SER A C 1
ATOM 2176 O O . SER A 1 273 ? -12.281 -4.095 21.228 1.00 60.75 273 SER A O 1
ATOM 2178 N N . SER A 1 274 ? -14.010 -5.153 20.268 1.00 62.50 274 SER A N 1
ATOM 2179 C CA . SER A 1 274 ? -13.308 -6.414 20.017 1.00 62.50 274 SER A CA 1
ATOM 2180 C C . SER A 1 274 ? -13.472 -6.932 18.579 1.00 62.50 274 SER A C 1
ATOM 2182 O O . SER A 1 274 ? -14.439 -6.634 17.877 1.00 62.50 274 SER A O 1
ATOM 2184 N N . TRP A 1 275 ? -12.484 -7.712 18.128 1.00 66.38 275 TRP A N 1
ATOM 2185 C CA . TRP A 1 275 ? -12.535 -8.501 16.890 1.00 66.38 275 TRP A CA 1
ATOM 2186 C C . TRP A 1 275 ? -12.953 -9.958 17.122 1.00 66.38 275 TRP A C 1
ATOM 2188 O O . TRP A 1 275 ? -13.070 -10.719 16.158 1.00 66.38 275 TRP A O 1
ATOM 2198 N N . SER A 1 276 ? -13.136 -10.370 18.378 1.00 62.34 276 SER A N 1
ATOM 2199 C CA . SER A 1 276 ? -13.675 -11.683 18.710 1.00 62.34 276 SER A CA 1
ATOM 2200 C C . SER A 1 276 ? -15.196 -11.684 18.585 1.00 62.34 276 SER A C 1
ATOM 2202 O O . SER A 1 276 ? -15.887 -10.715 18.894 1.00 62.34 276 SER A O 1
ATOM 2204 N N . THR A 1 277 ? -15.709 -12.813 18.119 1.00 65.12 277 THR A N 1
ATOM 2205 C CA . THR A 1 277 ? -17.130 -13.156 18.111 1.00 65.12 277 THR A CA 1
ATOM 2206 C C . THR A 1 277 ? -17.303 -14.465 18.878 1.00 65.12 277 THR A C 1
ATOM 2208 O O . THR A 1 277 ? -16.330 -15.218 18.990 1.00 65.12 277 THR A O 1
ATOM 2211 N N . PRO A 1 278 ? -18.518 -14.809 19.333 1.00 63.56 278 PRO A N 1
ATOM 2212 C CA . PRO A 1 278 ? -18.778 -16.099 19.975 1.00 63.56 278 PRO A CA 1
ATOM 2213 C C . PRO A 1 278 ? -18.327 -17.311 19.140 1.00 63.56 278 PRO A C 1
ATOM 2215 O O . PRO A 1 278 ? -17.989 -18.352 19.689 1.00 63.56 278 PRO A O 1
ATOM 2218 N N . PHE A 1 279 ? -18.272 -17.164 17.811 1.00 66.81 279 PHE A N 1
ATOM 2219 C CA . PHE A 1 279 ? -17.945 -18.237 16.868 1.00 66.81 279 PHE A CA 1
ATOM 2220 C C . PHE A 1 279 ? -16.521 -18.158 16.304 1.00 66.81 279 PHE A C 1
ATOM 2222 O O . PHE A 1 279 ? -16.088 -19.049 15.574 1.00 66.81 279 PHE A O 1
ATOM 2229 N N . ARG A 1 280 ? -15.781 -17.079 16.585 1.00 65.19 280 ARG A N 1
ATOM 2230 C CA . ARG A 1 280 ? -14.464 -16.836 15.986 1.00 65.19 280 ARG A CA 1
ATOM 2231 C C . ARG A 1 280 ? -13.596 -15.968 16.885 1.00 65.19 280 ARG A C 1
ATOM 2233 O O . ARG A 1 280 ? -13.983 -14.857 17.239 1.00 65.19 280 ARG A O 1
ATOM 2240 N N . ARG A 1 281 ? -12.385 -16.448 17.179 1.00 66.25 281 ARG A N 1
ATOM 2241 C CA . ARG A 1 281 ? -11.361 -15.688 17.916 1.00 66.25 281 ARG A CA 1
ATOM 2242 C C . ARG A 1 281 ? -10.993 -14.396 17.186 1.00 66.25 281 ARG A C 1
ATOM 2244 O O . ARG A 1 281 ? -11.086 -14.326 15.960 1.00 66.25 281 ARG A O 1
ATOM 2251 N N . ALA A 1 282 ? -10.528 -13.403 17.943 1.00 64.56 282 ALA A N 1
ATOM 2252 C CA . ALA A 1 282 ? -9.975 -12.180 17.378 1.00 64.56 282 ALA A CA 1
ATOM 2253 C C . ALA A 1 282 ? -8.802 -12.534 16.453 1.00 64.56 282 ALA A C 1
ATOM 2255 O O . ALA A 1 282 ? -7.792 -13.079 16.893 1.00 64.56 282 ALA A O 1
ATOM 2256 N N . THR A 1 283 ? -8.949 -12.261 15.157 1.00 64.62 283 THR A N 1
ATOM 2257 C CA . THR A 1 283 ? -7.882 -12.468 14.173 1.00 64.62 283 THR A CA 1
ATOM 2258 C C . THR A 1 283 ? -7.530 -11.144 13.529 1.00 64.62 283 THR A C 1
ATOM 2260 O O . THR A 1 283 ? -8.396 -10.512 12.930 1.00 64.62 283 THR A O 1
ATOM 2263 N N . PHE A 1 284 ? -6.255 -10.779 13.615 1.00 62.97 284 PHE A N 1
ATOM 2264 C CA . PHE A 1 284 ? -5.684 -9.586 12.995 1.00 62.97 284 PHE A CA 1
ATOM 2265 C C . PHE A 1 284 ? -5.919 -9.517 11.478 1.00 62.97 284 PHE A C 1
ATOM 2267 O O . PHE A 1 284 ? -6.320 -8.490 10.937 1.00 62.97 284 PHE A O 1
ATOM 2274 N N . MET A 1 285 ? -5.725 -10.644 10.797 1.00 69.69 285 MET A N 1
ATOM 2275 C CA . MET A 1 285 ? -6.035 -10.819 9.385 1.00 69.69 285 MET A CA 1
ATOM 2276 C C . MET A 1 285 ? -6.878 -12.073 9.201 1.00 69.69 285 MET A C 1
ATOM 2278 O O . MET A 1 285 ? -6.799 -13.029 9.975 1.00 69.69 285 MET A O 1
ATOM 2282 N N . SER A 1 286 ? -7.678 -12.096 8.135 1.00 74.81 286 SER A N 1
ATOM 2283 C CA . SER A 1 286 ? -8.253 -13.361 7.680 1.00 74.81 286 SER A CA 1
ATOM 2284 C C . SER A 1 286 ? -7.124 -14.333 7.317 1.00 74.81 286 SER A C 1
ATOM 2286 O O . SER A 1 286 ? -6.084 -13.904 6.825 1.00 74.81 286 SER A O 1
ATOM 2288 N N . ARG A 1 287 ? -7.318 -15.641 7.526 1.00 79.50 287 ARG A N 1
ATOM 2289 C CA . ARG A 1 287 ? -6.317 -16.656 7.155 1.00 79.50 287 ARG A CA 1
ATOM 2290 C C . ARG A 1 287 ? -5.844 -16.518 5.692 1.00 79.50 287 ARG A C 1
ATOM 2292 O O . ARG A 1 287 ? -4.635 -16.544 5.488 1.00 79.50 287 ARG A O 1
ATOM 2299 N N . PRO A 1 288 ? -6.727 -16.283 4.695 1.00 81.88 288 PRO A N 1
ATOM 2300 C CA . PRO A 1 288 ? -6.292 -15.998 3.326 1.00 81.88 288 PRO A CA 1
ATOM 2301 C C . PRO A 1 288 ? -5.437 -14.731 3.208 1.00 81.88 288 PRO A C 1
ATOM 2303 O O . PRO A 1 288 ? -4.452 -14.732 2.480 1.00 81.88 288 PRO A O 1
ATOM 2306 N N . GLY A 1 289 ? -5.787 -13.668 3.941 1.00 81.12 289 GLY A N 1
ATOM 2307 C CA . GLY A 1 289 ? -5.012 -12.426 3.970 1.00 81.12 289 GLY A CA 1
ATOM 2308 C C . GLY A 1 289 ? -3.627 -12.608 4.589 1.00 81.12 289 GLY A C 1
ATOM 2309 O O . GLY A 1 289 ? -2.660 -12.094 4.047 1.00 81.12 289 GLY A O 1
ATOM 2310 N N . LEU A 1 290 ? -3.518 -13.388 5.668 1.00 81.94 290 LEU A N 1
ATOM 2311 C CA . LEU A 1 290 ? -2.236 -13.683 6.309 1.00 81.94 290 LEU A CA 1
ATOM 2312 C C . LEU A 1 290 ? -1.325 -14.494 5.382 1.00 81.94 290 LEU A C 1
ATOM 2314 O O . LEU A 1 290 ? -0.177 -14.119 5.194 1.00 81.94 290 LEU A O 1
ATOM 2318 N N . ILE A 1 291 ? -1.847 -15.565 4.770 1.00 84.75 291 ILE A N 1
ATOM 2319 C CA . ILE A 1 291 ? -1.085 -16.387 3.815 1.00 84.75 291 ILE A CA 1
ATOM 2320 C C . ILE A 1 291 ? -0.592 -15.519 2.658 1.00 84.75 291 ILE A C 1
ATOM 2322 O O . ILE A 1 291 ? 0.590 -15.551 2.326 1.00 84.75 291 ILE A O 1
ATOM 2326 N N . TRP A 1 292 ? -1.486 -14.714 2.078 1.00 88.81 292 TRP A N 1
ATOM 2327 C CA . TRP A 1 292 ? -1.121 -13.777 1.024 1.00 88.81 292 TRP A CA 1
ATOM 2328 C C . TRP A 1 292 ? -0.018 -12.818 1.477 1.00 88.81 292 TRP A C 1
ATOM 2330 O O . TRP A 1 292 ? 0.994 -12.708 0.794 1.00 88.81 292 TRP A O 1
ATOM 2340 N N . PHE A 1 293 ? -0.190 -12.157 2.623 1.00 82.75 293 PHE A N 1
ATOM 2341 C CA . PHE A 1 293 ? 0.770 -11.180 3.123 1.00 82.75 293 PHE A CA 1
ATOM 2342 C C . PHE A 1 293 ? 2.135 -11.822 3.379 1.00 82.75 293 PHE A C 1
ATOM 2344 O O . PHE A 1 293 ? 3.141 -11.292 2.926 1.00 82.75 293 PHE A O 1
ATOM 2351 N N . SER A 1 294 ? 2.176 -12.987 4.031 1.00 83.31 294 SER A N 1
ATOM 2352 C CA . SER A 1 294 ? 3.418 -13.717 4.298 1.00 83.31 294 SER A CA 1
ATOM 2353 C C . SER A 1 294 ? 4.143 -14.121 3.016 1.00 83.31 294 SER A C 1
ATOM 2355 O O . SER A 1 294 ? 5.351 -13.929 2.927 1.00 83.31 294 SER A O 1
ATOM 2357 N N . VAL A 1 295 ? 3.425 -14.640 2.014 1.00 85.62 295 VAL A N 1
ATOM 2358 C CA . VAL A 1 295 ? 4.027 -15.027 0.728 1.00 85.62 295 VAL A CA 1
ATOM 2359 C C . VAL A 1 295 ? 4.500 -13.794 -0.036 1.00 85.62 295 VAL A C 1
ATOM 2361 O O . VAL A 1 295 ? 5.639 -13.747 -0.490 1.00 85.62 295 VAL A O 1
ATOM 2364 N N . TRP A 1 296 ? 3.650 -12.777 -0.154 1.00 86.06 296 TRP A N 1
ATOM 2365 C CA . TRP A 1 296 ? 3.945 -11.572 -0.920 1.00 86.06 296 TRP A CA 1
ATOM 2366 C C . TRP A 1 296 ? 5.107 -10.781 -0.313 1.00 86.06 296 TRP A C 1
ATOM 2368 O O . TRP A 1 296 ? 6.074 -10.486 -1.016 1.00 86.06 296 TRP A O 1
ATOM 2378 N N . PHE A 1 297 ? 5.051 -10.511 0.995 1.00 79.50 297 PHE A N 1
ATOM 2379 C CA . PHE A 1 297 ? 6.106 -9.814 1.728 1.00 79.50 297 PHE A CA 1
ATOM 2380 C C . PHE A 1 297 ? 7.388 -10.643 1.815 1.00 79.50 297 PHE A C 1
ATOM 2382 O O . PHE A 1 297 ? 8.471 -10.115 1.579 1.00 79.50 297 PHE A O 1
ATOM 2389 N N . GLY A 1 298 ? 7.271 -11.946 2.093 1.00 81.38 298 GLY A N 1
ATOM 2390 C CA . GLY A 1 298 ? 8.410 -12.862 2.121 1.00 81.38 298 GLY A CA 1
ATOM 2391 C C . GLY A 1 298 ? 9.148 -12.900 0.784 1.00 81.38 298 GLY A C 1
ATOM 2392 O O . GLY A 1 298 ? 10.371 -12.822 0.765 1.00 81.38 298 GLY A O 1
ATOM 2393 N N . GLY A 1 299 ? 8.422 -12.919 -0.338 1.00 80.88 299 GLY A N 1
ATOM 2394 C CA . GLY A 1 299 ? 9.024 -12.841 -1.670 1.00 80.88 299 GLY A CA 1
ATOM 2395 C C . GLY A 1 299 ? 9.753 -11.520 -1.929 1.00 80.88 299 GLY A C 1
ATOM 2396 O O . GLY A 1 299 ? 10.862 -11.539 -2.454 1.00 80.88 299 GLY A O 1
ATOM 2397 N N . ILE A 1 300 ? 9.197 -10.381 -1.494 1.00 77.50 300 ILE A N 1
ATOM 2398 C CA . ILE A 1 300 ? 9.896 -9.084 -1.575 1.00 77.50 300 ILE A CA 1
ATOM 2399 C C . ILE A 1 300 ? 11.186 -9.130 -0.751 1.00 77.50 300 ILE A C 1
ATOM 2401 O O . ILE A 1 300 ? 12.236 -8.737 -1.247 1.00 77.50 300 ILE A O 1
ATOM 2405 N N . LEU A 1 301 ? 11.131 -9.647 0.478 1.00 77.12 301 LEU A N 1
ATOM 2406 C CA . LEU A 1 301 ? 12.295 -9.736 1.356 1.00 77.12 301 LEU A CA 1
ATOM 2407 C C . LEU A 1 301 ? 13.396 -10.621 0.757 1.00 77.12 301 LEU A C 1
ATOM 2409 O O . LEU A 1 301 ? 14.554 -10.219 0.752 1.00 77.12 301 LEU A O 1
ATOM 2413 N N . VAL A 1 302 ? 13.042 -11.777 0.187 1.00 81.25 302 VAL A N 1
ATOM 2414 C CA . VAL A 1 302 ? 13.993 -12.654 -0.517 1.00 81.25 302 VAL A CA 1
ATOM 2415 C C . VAL A 1 302 ? 14.628 -11.937 -1.710 1.00 81.25 302 VAL A C 1
ATOM 2417 O O . VAL A 1 302 ? 15.842 -11.997 -1.870 1.00 81.25 302 VAL A O 1
ATOM 2420 N N . LEU A 1 303 ? 13.842 -11.214 -2.514 1.00 77.25 303 LEU A N 1
ATOM 2421 C CA . LEU A 1 303 ? 14.359 -10.465 -3.665 1.00 77.25 303 LEU A CA 1
ATOM 2422 C C . LEU A 1 303 ? 15.272 -9.304 -3.253 1.00 77.25 303 LEU A C 1
ATOM 2424 O O . LEU A 1 303 ? 16.223 -8.992 -3.965 1.00 77.25 303 LEU A O 1
ATOM 2428 N N . VAL A 1 304 ? 15.002 -8.662 -2.115 1.00 70.25 304 VAL A N 1
ATOM 2429 C CA . VAL A 1 304 ? 15.877 -7.620 -1.561 1.00 70.25 304 VAL A CA 1
ATOM 2430 C C . VAL A 1 304 ? 17.160 -8.233 -1.010 1.00 70.25 304 VAL A C 1
ATOM 2432 O O . VAL A 1 304 ? 18.238 -7.737 -1.314 1.00 70.25 304 VAL A O 1
ATOM 2435 N N . LEU A 1 305 ? 17.081 -9.328 -0.255 1.00 73.19 305 LEU A N 1
ATOM 2436 C CA . LEU A 1 305 ? 18.271 -10.011 0.259 1.00 73.19 305 LEU A CA 1
ATOM 2437 C C . LEU A 1 305 ? 19.155 -10.542 -0.872 1.00 73.19 305 LEU A C 1
ATOM 2439 O O . LEU A 1 305 ? 20.368 -10.398 -0.801 1.00 73.19 305 LEU A O 1
ATOM 2443 N N . TYR A 1 306 ? 18.555 -11.079 -1.935 1.00 74.88 306 TYR A N 1
ATOM 2444 C CA . TYR A 1 306 ? 19.285 -11.517 -3.123 1.00 74.88 306 TYR A CA 1
ATOM 2445 C C . TYR A 1 306 ? 20.047 -10.370 -3.798 1.00 74.88 306 TYR A C 1
ATOM 2447 O O . TYR A 1 306 ? 21.138 -10.582 -4.297 1.00 74.88 306 TYR A O 1
ATOM 2455 N N . SER A 1 307 ? 19.511 -9.146 -3.772 1.00 67.06 307 SER A N 1
ATOM 2456 C CA . SER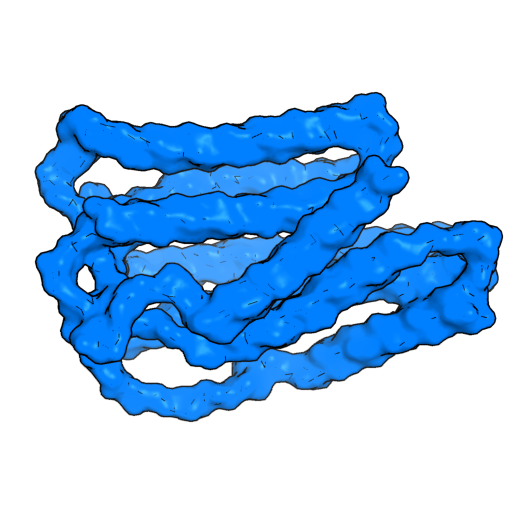 A 1 307 ? 20.185 -7.965 -4.334 1.00 67.06 307 SER A CA 1
ATOM 2457 C C . SER A 1 307 ? 21.420 -7.500 -3.555 1.00 67.06 307 SER A C 1
ATOM 2459 O O . SER A 1 307 ? 22.179 -6.674 -4.053 1.00 67.06 307 SER A O 1
ATOM 2461 N N . LEU A 1 308 ? 21.589 -7.996 -2.324 1.00 65.00 308 LEU A N 1
ATOM 2462 C CA . LEU A 1 308 ? 22.709 -7.678 -1.435 1.00 65.00 308 LEU A CA 1
ATOM 2463 C C . LEU A 1 308 ? 23.801 -8.760 -1.443 1.00 65.00 308 LEU A C 1
ATOM 2465 O O . LEU A 1 308 ? 24.836 -8.557 -0.807 1.00 65.00 308 LEU A O 1
ATOM 2469 N N . LEU A 1 309 ? 23.548 -9.894 -2.105 1.00 60.16 309 LEU A N 1
ATOM 2470 C CA . LEU A 1 309 ? 24.467 -11.024 -2.274 1.00 60.16 309 LEU A CA 1
ATOM 2471 C C . LEU A 1 309 ? 25.156 -10.945 -3.639 1.00 60.16 309 LEU A C 1
ATOM 2473 O O . LEU A 1 309 ? 26.362 -11.268 -3.681 1.00 60.16 309 LEU A O 1
#

Radius of gyration: 21.58 Å; Cα contacts (8 Å, |Δi|>4): 270; chains: 1; bounding box: 53×34×66 Å

Foldseek 3Di:
DVVVCVVLVVLVVCCCVPPQLCCLQLQHPQGGNLAGADPCCCVPVVVVLSVVSVVLVVVLVVVLVVVVVVCVVVVVPVCVVVSSVVSVLVVVVSVLVSSLVCLVVRFDDDAAAFDPDVPDPQDLVVQDVPVLVVVLVVLLVVLVVLCVPQFDPPDDPLLNVLLCLLLVLLVLLLVQLSPDDFGAHPPPRVLVVVLSVLLSSLVSVLSSLRSVLSSLVSNLSSCCRRPPCCVVPPCSVVVSVVVSVVSVVVSSVSVVVSSVVSSVSCNPPNGRNARDYPVGHGDSGDPSNVVSCCVSVVVSVVSVVVVVD

Solvent-accessible surface area (backbone atoms only — not comparable to full-atom values): 17047 Å² total; per-residue (Å²): 105,68,66,55,50,68,50,51,53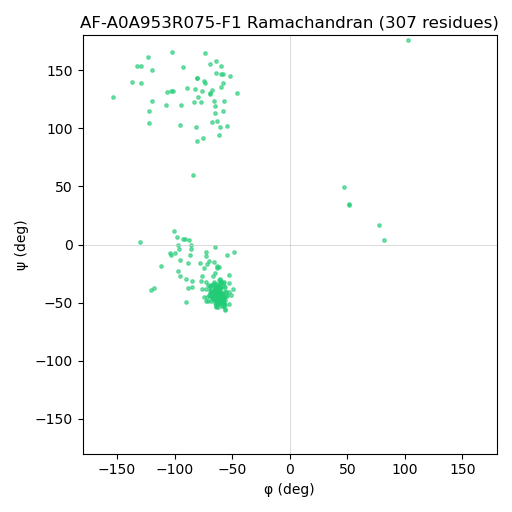,58,50,48,53,50,44,39,68,73,56,54,70,56,41,43,49,69,78,35,97,54,23,53,71,42,19,61,50,65,91,58,48,75,76,41,89,57,43,50,56,65,50,48,52,51,50,53,54,49,50,51,54,48,52,53,50,51,52,51,50,50,36,59,76,67,66,41,68,85,50,50,65,54,50,58,53,51,48,55,51,48,50,53,50,54,53,51,49,48,53,46,51,50,46,69,75,56,33,65,83,71,57,37,67,56,57,82,66,85,72,72,85,79,54,65,72,83,68,45,60,60,71,59,54,51,50,49,51,50,47,51,51,52,22,51,51,32,39,74,77,44,44,53,87,88,72,73,64,63,59,53,51,51,29,48,51,54,30,62,50,43,55,63,44,44,52,28,53,71,73,47,77,76,79,37,46,70,72,63,37,65,61,51,47,52,47,52,50,53,51,48,50,42,50,41,51,41,52,48,35,55,26,49,38,30,47,50,50,37,36,48,50,19,40,55,50,21,31,80,72,46,68,72,40,91,57,52,69,57,50,48,50,49,51,42,51,50,36,51,51,49,33,50,49,50,52,54,52,42,52,53,49,50,53,62,65,47,64,85,48,82,58,63,44,46,61,24,33,93,90,40,74,64,58,93,54,50,70,64,38,45,53,42,48,53,54,49,52,48,52,52,52,51,58,52,54,57,75,76,108